Protein AF-A0A6N8W8N5-F1 (afdb_monomer_lite)

Foldseek 3Di:
DLVVLLVVLVVCVVVVNLVVSVVSLVVSCVVPNDLSSLCVNLVSCVVVVVNVSNVVSLVSRDPPDPCNVVSVVSVVVVVVVVVVVVVVVVVVVVVVVVVVVPVPPPPPDPDDDDDDDDDDPDDDPPPPPPPPPPPPPPPVVVVVVVVVVVVVVVVDDDDDPVVVVVVVPDDDPVVVVVVVVPPPDDDDDDDDDDDDDDDDDDDDDDDDYDDDDDDDDDDDDDDDDDDDDDDD

Radius of gyration: 37.32 Å; chains: 1; bounding box: 63×92×108 Å

pLDDT: mean 70.53, std 20.7, range [37.38, 96.94]

Sequence (232 aa):
MTRTIYHRALEHYSMGNEVAALEGIDQGISLLEAPELHLLAALIYRKRGEFKEMREHVAAIPADDILRSEGEWLLRSHQEQLQLGRREEARRRGRAKGTQLAVGKASRQFSTEYYPAPLDKKQVATKGAAKTRRNRLPWAIPIAALLLVIIFLSRGTGDSLMTALQQLRTIPDEFKAVYSSFTRDEPAAVTGADEEPATDSQFSAAAVDTSAPETSPTAAPTPTTLPTPQPT

Secondary structure (DSSP, 8-state):
-HHHHHHHHHHHHHTT-HHHHHHHHHHHHHH---HHHHHHHHHHHHHHT-HHHHHHHHHHS-TTSTTHHHHHHHHHHHHHHHHHHHHHHHHHHHHHHHHHHHTTTTTSSS---S-----------------------SSHHHHHHHHHHHHHHHT-SS--SHHHHHTTS---THHHHHHHHH-------------------------------------PPPPPPPPPPPP-

Structure (mmCIF, N/CA/C/O backbone):
data_AF-A0A6N8W8N5-F1
#
_entry.id   AF-A0A6N8W8N5-F1
#
loop_
_atom_site.group_PDB
_atom_site.id
_atom_site.type_symbol
_atom_site.label_atom_id
_atom_site.label_alt_id
_atom_site.label_comp_id
_atom_site.label_asym_id
_atom_site.label_entity_id
_atom_site.label_seq_id
_atom_site.pdbx_PDB_ins_code
_atom_site.Cartn_x
_atom_site.Cartn_y
_atom_site.Cartn_z
_atom_site.occupancy
_atom_site.B_iso_or_equiv
_atom_site.auth_seq_id
_atom_site.auth_comp_id
_atom_site.auth_asym_id
_atom_site.auth_atom_id
_atom_site.pdbx_PDB_model_num
ATOM 1 N N . MET A 1 1 ? 15.926 -0.978 -16.908 1.00 64.94 1 MET A N 1
ATOM 2 C CA . MET A 1 1 ? 15.367 0.372 -16.662 1.00 64.94 1 MET A CA 1
ATOM 3 C C . MET A 1 1 ? 14.327 0.381 -15.541 1.00 64.94 1 MET A C 1
ATOM 5 O O . MET A 1 1 ? 14.383 1.273 -14.712 1.00 64.94 1 MET A O 1
ATOM 9 N N . THR A 1 2 ? 13.453 -0.622 -15.417 1.00 77.12 2 THR A N 1
ATOM 10 C CA . THR A 1 2 ? 12.497 -0.743 -14.287 1.00 77.12 2 THR A CA 1
ATOM 11 C C . THR A 1 2 ? 13.135 -0.615 -12.910 1.00 77.12 2 THR A C 1
ATOM 13 O O . THR A 1 2 ? 12.699 0.174 -12.080 1.00 77.12 2 THR A O 1
ATOM 16 N N . ARG A 1 3 ? 14.230 -1.348 -12.693 1.00 85.38 3 ARG A N 1
ATOM 17 C CA . ARG A 1 3 ? 14.931 -1.394 -11.409 1.00 85.38 3 ARG A CA 1
ATOM 18 C C . ARG A 1 3 ? 15.425 -0.022 -10.940 1.00 85.38 3 ARG A C 1
ATOM 20 O O . ARG A 1 3 ? 15.353 0.267 -9.753 1.00 85.38 3 ARG A O 1
ATOM 27 N N . THR A 1 4 ? 15.900 0.831 -11.849 1.00 90.56 4 THR A N 1
ATOM 28 C CA . THR A 1 4 ? 16.392 2.173 -11.490 1.00 90.56 4 THR A CA 1
ATOM 29 C C . THR A 1 4 ? 15.249 3.116 -11.127 1.00 90.56 4 THR A C 1
ATOM 31 O O . THR A 1 4 ? 15.384 3.883 -10.181 1.00 90.56 4 THR A O 1
ATOM 34 N N . ILE A 1 5 ? 14.114 3.023 -11.828 1.00 90.44 5 ILE A N 1
ATOM 35 C CA . ILE A 1 5 ? 12.915 3.823 -11.535 1.00 90.44 5 ILE A CA 1
ATOM 36 C C . ILE A 1 5 ? 12.327 3.409 -10.184 1.00 90.44 5 ILE A C 1
ATOM 38 O O . ILE A 1 5 ? 12.096 4.260 -9.330 1.00 90.44 5 ILE A O 1
ATOM 42 N N . TYR A 1 6 ? 12.186 2.101 -9.951 1.00 91.88 6 TYR A N 1
ATOM 43 C CA . TYR A 1 6 ? 11.710 1.561 -8.679 1.00 91.88 6 TYR A CA 1
ATOM 44 C C . TYR A 1 6 ? 12.585 2.003 -7.500 1.00 91.88 6 TYR A C 1
ATOM 46 O O . TYR A 1 6 ? 12.069 2.506 -6.506 1.00 91.88 6 TYR A O 1
ATOM 54 N N . HIS A 1 7 ? 13.913 1.865 -7.605 1.00 93.88 7 HIS A N 1
ATOM 55 C CA . HIS A 1 7 ? 14.811 2.270 -6.521 1.00 93.88 7 HIS A CA 1
ATOM 56 C C . HIS A 1 7 ? 14.753 3.773 -6.246 1.00 93.88 7 HIS A C 1
ATOM 58 O O . HIS A 1 7 ? 14.739 4.160 -5.082 1.00 93.88 7 HIS A O 1
ATOM 64 N N . ARG A 1 8 ? 14.658 4.606 -7.287 1.00 93.25 8 ARG A N 1
ATOM 65 C CA . ARG A 1 8 ? 14.528 6.057 -7.129 1.00 93.25 8 ARG A CA 1
ATOM 66 C C . ARG A 1 8 ? 13.202 6.446 -6.469 1.00 93.25 8 ARG A C 1
ATOM 68 O O . ARG A 1 8 ? 13.187 7.268 -5.559 1.00 93.25 8 ARG A O 1
ATOM 75 N N . ALA A 1 9 ? 12.092 5.840 -6.886 1.00 92.56 9 ALA A N 1
ATOM 76 C CA . ALA A 1 9 ? 10.794 6.062 -6.253 1.00 92.56 9 ALA A CA 1
ATOM 77 C C . ALA A 1 9 ? 10.797 5.620 -4.780 1.00 92.56 9 ALA A C 1
ATOM 79 O O . ALA A 1 9 ? 10.301 6.333 -3.907 1.00 92.56 9 ALA A O 1
ATOM 80 N N . LEU A 1 10 ? 11.410 4.470 -4.491 1.00 93.75 10 LEU A N 1
ATOM 81 C CA . LEU A 1 10 ? 11.565 3.961 -3.132 1.00 93.75 10 LEU A CA 1
ATOM 82 C C . LEU A 1 10 ? 12.438 4.883 -2.270 1.00 93.75 10 LEU A C 1
ATOM 84 O O . LEU A 1 10 ? 12.129 5.095 -1.099 1.00 93.75 10 LEU A O 1
ATOM 88 N N . GLU A 1 11 ? 13.500 5.449 -2.839 1.00 95.00 11 GLU A N 1
ATOM 89 C CA . GLU A 1 11 ? 14.357 6.426 -2.172 1.00 95.00 11 GLU A CA 1
ATOM 90 C C . GLU A 1 11 ? 13.557 7.675 -1.779 1.00 95.00 11 GLU A C 1
ATOM 92 O O . GLU A 1 11 ? 13.528 8.029 -0.599 1.00 95.00 11 GLU A O 1
ATOM 97 N N . HIS A 1 12 ? 12.806 8.269 -2.712 1.00 92.88 12 HIS A N 1
ATOM 98 C CA . HIS A 1 12 ? 11.928 9.407 -2.416 1.00 92.88 12 HIS A CA 1
ATOM 99 C C . HIS A 1 12 ? 10.879 9.078 -1.344 1.00 92.88 12 HIS A C 1
ATOM 101 O O . HIS A 1 12 ? 10.661 9.871 -0.424 1.00 92.88 12 HIS A O 1
ATOM 107 N N . TYR A 1 13 ? 10.291 7.881 -1.400 1.00 93.75 13 TYR A N 1
ATOM 108 C CA . TYR A 1 13 ? 9.355 7.417 -0.379 1.00 93.75 13 TYR A CA 1
ATOM 109 C C . TYR A 1 13 ? 10.022 7.258 0.996 1.00 93.75 13 TYR A C 1
ATOM 111 O O . TYR A 1 13 ? 9.450 7.653 2.013 1.00 93.75 13 TYR A O 1
ATOM 119 N N . SER A 1 14 ? 11.250 6.733 1.041 1.00 93.06 14 SER A N 1
ATOM 120 C CA . SER A 1 14 ? 12.018 6.570 2.282 1.00 93.06 14 SER A CA 1
ATOM 121 C C . SER A 1 14 ? 12.400 7.907 2.925 1.00 93.06 14 SER A C 1
ATOM 123 O O . SER A 1 14 ? 12.426 8.012 4.150 1.00 93.06 14 SER A O 1
ATOM 125 N N . MET A 1 15 ? 12.597 8.950 2.112 1.00 94.56 15 MET A N 1
ATOM 126 C CA . MET A 1 15 ? 12.814 10.330 2.558 1.00 94.56 15 MET A CA 1
ATOM 127 C C . MET A 1 15 ? 11.522 11.017 3.038 1.00 94.56 15 MET A C 1
ATOM 129 O O . MET A 1 15 ? 11.553 12.171 3.458 1.00 94.56 15 MET A O 1
ATOM 133 N N . GLY A 1 16 ? 10.376 10.331 2.975 1.00 92.25 16 GLY A N 1
ATOM 134 C CA . GLY A 1 16 ? 9.067 10.875 3.336 1.00 92.25 16 GLY A CA 1
ATOM 135 C C . GLY A 1 16 ? 8.441 11.765 2.260 1.00 92.25 16 GLY A C 1
ATOM 136 O O . GLY A 1 16 ? 7.368 12.320 2.489 1.00 92.25 16 GLY A O 1
ATOM 137 N N . ASN A 1 17 ? 9.063 11.883 1.084 1.00 94.25 17 ASN A N 1
ATOM 138 C CA . ASN A 1 17 ? 8.515 12.637 -0.036 1.00 94.25 17 ASN A CA 1
ATOM 139 C C . ASN A 1 17 ? 7.621 11.735 -0.900 1.00 94.25 17 ASN A C 1
ATOM 141 O O . ASN A 1 17 ? 8.017 11.223 -1.947 1.00 94.25 17 ASN A O 1
ATOM 145 N N . GLU A 1 18 ? 6.395 11.526 -0.426 1.00 94.19 18 GLU A N 1
ATOM 146 C CA . GLU A 1 18 ? 5.408 10.655 -1.074 1.00 94.19 18 GLU A CA 1
ATOM 147 C C . GLU A 1 18 ? 4.927 11.196 -2.425 1.00 94.19 18 GLU A C 1
ATOM 149 O O . GLU A 1 18 ? 4.596 10.412 -3.309 1.00 94.19 18 GLU A O 1
ATOM 154 N N . VAL A 1 19 ? 4.913 12.521 -2.606 1.00 94.44 19 VAL A N 1
ATOM 155 C CA . VAL A 1 19 ? 4.472 13.160 -3.855 1.00 94.44 19 VAL A CA 1
ATOM 156 C C . VAL A 1 19 ? 5.486 12.912 -4.967 1.00 94.44 19 VAL A C 1
ATOM 158 O O . VAL A 1 19 ? 5.111 12.412 -6.022 1.00 94.44 19 VAL A O 1
ATOM 161 N N . ALA A 1 20 ? 6.772 13.169 -4.706 1.00 92.81 20 ALA A N 1
ATOM 162 C CA . ALA A 1 20 ? 7.829 12.901 -5.682 1.00 92.81 20 ALA A CA 1
ATOM 163 C C . ALA A 1 20 ? 7.965 11.402 -5.991 1.00 92.81 20 ALA A C 1
ATOM 165 O O . ALA A 1 20 ? 8.266 11.022 -7.121 1.00 92.81 20 ALA A O 1
ATOM 166 N N . ALA A 1 21 ? 7.726 10.540 -4.995 1.00 94.75 21 ALA A N 1
ATOM 167 C CA . ALA A 1 21 ? 7.705 9.098 -5.205 1.00 94.75 21 ALA A CA 1
ATOM 168 C C . ALA A 1 21 ? 6.592 8.689 -6.179 1.00 94.75 21 ALA A C 1
ATOM 170 O O . ALA A 1 21 ? 6.864 7.945 -7.116 1.00 94.75 21 ALA A O 1
ATOM 171 N N . LEU A 1 22 ? 5.369 9.195 -5.989 1.00 95.25 22 LEU A N 1
ATOM 172 C CA . LEU A 1 22 ? 4.241 8.908 -6.879 1.00 95.25 22 LEU A CA 1
ATOM 173 C C . LEU A 1 22 ? 4.451 9.476 -8.281 1.00 95.25 22 LEU A C 1
ATOM 175 O O . LEU A 1 22 ? 4.247 8.751 -9.242 1.00 95.25 22 LEU A O 1
ATOM 179 N N . GLU A 1 23 ? 4.953 10.704 -8.411 1.00 94.75 23 GLU A N 1
ATOM 180 C CA . GLU A 1 23 ? 5.254 11.288 -9.724 1.00 94.75 23 GLU A CA 1
ATOM 181 C C . GLU A 1 23 ? 6.275 10.440 -10.501 1.00 94.75 23 GLU A C 1
ATOM 183 O O . GLU A 1 23 ? 6.089 10.145 -11.682 1.00 94.75 23 GLU A O 1
ATOM 188 N N . GLY A 1 24 ? 7.335 9.980 -9.827 1.00 93.12 24 GLY A N 1
ATOM 189 C CA . GLY A 1 24 ? 8.316 9.078 -10.429 1.00 93.12 24 GLY A CA 1
ATOM 190 C C . GLY A 1 24 ? 7.734 7.708 -10.793 1.00 93.12 24 GLY A C 1
ATOM 191 O O . GLY A 1 24 ? 8.155 7.106 -11.783 1.00 93.12 24 GLY A O 1
ATOM 192 N N . ILE A 1 25 ? 6.764 7.215 -10.017 1.00 94.75 25 ILE A N 1
ATOM 193 C CA . ILE A 1 25 ? 6.050 5.969 -10.309 1.00 94.75 25 ILE A CA 1
ATOM 194 C C . ILE A 1 25 ? 5.124 6.145 -11.510 1.00 94.75 25 ILE A C 1
ATOM 196 O O . ILE A 1 25 ? 5.175 5.306 -12.399 1.00 94.75 25 ILE A O 1
ATOM 200 N N . ASP A 1 26 ? 4.352 7.226 -11.591 1.00 94.12 26 ASP A N 1
ATOM 201 C CA . ASP A 1 26 ? 3.438 7.495 -12.706 1.00 94.12 26 ASP A CA 1
ATOM 202 C C . ASP A 1 26 ? 4.206 7.652 -14.023 1.00 94.12 26 ASP A C 1
ATOM 204 O O . ASP A 1 26 ? 3.863 7.035 -15.035 1.00 94.12 26 ASP A O 1
ATOM 208 N N . GLN A 1 27 ? 5.322 8.390 -13.994 1.00 91.75 27 GLN A N 1
ATOM 209 C CA . GLN A 1 27 ? 6.265 8.445 -15.114 1.00 91.75 27 GLN A CA 1
ATOM 210 C C . GLN A 1 27 ? 6.786 7.044 -15.460 1.00 91.75 27 GLN A C 1
ATOM 212 O O . GLN A 1 27 ? 6.803 6.653 -16.626 1.00 91.75 27 GLN A O 1
ATOM 217 N N . GLY A 1 28 ? 7.167 6.260 -14.450 1.00 91.06 28 GLY A N 1
ATOM 218 C CA . GLY A 1 28 ? 7.610 4.880 -14.610 1.00 91.06 28 GLY A CA 1
ATOM 219 C C . GLY A 1 28 ? 6.583 3.972 -15.278 1.00 91.06 28 GLY A C 1
ATOM 220 O O . GLY A 1 28 ? 6.936 3.284 -16.229 1.00 91.06 28 GLY A O 1
ATOM 221 N N . ILE A 1 29 ? 5.332 4.014 -14.821 1.00 92.94 29 ILE A N 1
ATOM 222 C CA . ILE A 1 29 ? 4.208 3.229 -15.341 1.00 92.94 29 ILE A CA 1
ATOM 223 C C . ILE A 1 29 ? 3.921 3.620 -16.792 1.00 92.94 29 ILE A C 1
ATOM 225 O O . ILE A 1 29 ? 3.728 2.743 -17.628 1.00 92.94 29 ILE A O 1
ATOM 229 N N . SER A 1 30 ? 3.959 4.919 -17.117 1.00 91.00 30 SER A N 1
ATOM 230 C CA . SER A 1 30 ? 3.744 5.395 -18.491 1.00 91.00 30 SER A CA 1
ATOM 231 C C . SER A 1 30 ? 4.807 4.905 -19.482 1.00 91.00 30 SER A C 1
ATOM 233 O O . SER A 1 30 ? 4.521 4.741 -20.666 1.00 91.00 30 SER A O 1
ATOM 235 N N . LEU A 1 31 ? 6.030 4.658 -19.001 1.00 89.88 31 LEU A N 1
ATOM 236 C CA . LEU A 1 31 ? 7.139 4.148 -19.809 1.00 89.88 31 LEU A CA 1
ATOM 237 C C . LEU A 1 31 ? 7.150 2.621 -19.868 1.00 89.88 31 LEU A C 1
ATOM 239 O O . LEU A 1 31 ? 7.429 2.043 -20.918 1.00 89.88 31 LEU A O 1
ATOM 243 N N . LEU A 1 32 ? 6.909 1.970 -18.732 1.00 87.50 32 LEU A N 1
ATOM 244 C CA . LEU A 1 32 ? 6.823 0.528 -18.632 1.00 87.50 32 LEU A CA 1
ATOM 245 C C . LEU A 1 32 ? 5.862 0.115 -17.519 1.00 87.50 32 LEU A C 1
ATOM 247 O O . LEU A 1 32 ? 6.111 0.339 -16.333 1.00 87.50 32 LEU A O 1
ATOM 251 N N . GLU A 1 33 ? 4.809 -0.579 -17.923 1.00 87.00 33 GLU A N 1
ATOM 252 C CA . GLU A 1 33 ? 3.815 -1.151 -17.028 1.00 87.00 33 GLU A CA 1
ATOM 253 C C . GLU A 1 33 ? 4.429 -2.336 -16.267 1.00 87.00 33 GLU A C 1
ATOM 255 O O . GLU A 1 33 ? 4.511 -3.460 -16.763 1.00 87.00 33 GLU A O 1
ATOM 260 N N . ALA A 1 34 ? 4.960 -2.046 -15.076 1.00 91.69 34 ALA A N 1
ATOM 261 C CA . ALA A 1 34 ? 5.619 -3.013 -14.211 1.00 91.69 34 ALA A CA 1
ATOM 262 C C . ALA A 1 34 ? 4.800 -3.233 -12.923 1.00 91.69 34 ALA A C 1
ATOM 264 O O . ALA A 1 34 ? 4.435 -2.263 -12.246 1.00 91.69 34 ALA A O 1
ATOM 265 N N . PRO A 1 35 ? 4.536 -4.491 -12.535 1.00 93.50 35 PRO A N 1
ATOM 266 C CA . PRO A 1 35 ? 3.700 -4.836 -11.384 1.00 93.50 35 PRO A CA 1
ATOM 267 C C . PRO A 1 35 ? 4.291 -4.335 -10.055 1.00 93.50 35 PRO A C 1
ATOM 269 O O . PRO A 1 35 ? 3.544 -3.946 -9.155 1.00 93.50 35 PRO A O 1
ATOM 272 N N . GLU A 1 36 ? 5.621 -4.254 -9.936 1.00 94.25 36 GLU A N 1
ATOM 273 C CA . GLU A 1 36 ? 6.303 -3.721 -8.751 1.00 94.25 36 GLU A CA 1
ATOM 274 C C . GLU A 1 36 ? 5.976 -2.242 -8.511 1.00 94.25 36 GLU A C 1
ATOM 276 O O . GLU A 1 36 ? 5.846 -1.810 -7.363 1.00 94.25 36 GLU A O 1
ATOM 281 N N . LEU A 1 37 ? 5.843 -1.458 -9.587 1.00 95.06 37 LEU A N 1
ATOM 282 C CA . LEU A 1 37 ? 5.527 -0.031 -9.507 1.00 95.06 37 LEU A CA 1
ATOM 283 C C . LEU A 1 37 ? 4.087 0.179 -9.037 1.00 95.06 37 LEU A C 1
ATOM 285 O O . LEU A 1 37 ? 3.844 1.008 -8.160 1.00 95.06 37 LEU A O 1
ATOM 289 N N . HIS A 1 38 ? 3.149 -0.625 -9.540 1.00 95.75 38 HIS A N 1
ATOM 290 C CA . HIS A 1 38 ? 1.762 -0.610 -9.080 1.00 95.75 38 HIS A CA 1
ATOM 291 C C . HIS A 1 38 ? 1.633 -1.003 -7.605 1.00 95.75 38 HIS A C 1
ATOM 293 O O . HIS A 1 38 ? 0.904 -0.354 -6.850 1.00 95.75 38 HIS A O 1
ATOM 299 N N . LEU A 1 39 ? 2.372 -2.022 -7.158 1.00 95.94 39 LEU A N 1
ATOM 300 C CA . LEU A 1 39 ? 2.365 -2.423 -5.753 1.00 95.94 39 LEU A CA 1
ATOM 301 C C . LEU A 1 39 ? 2.956 -1.332 -4.846 1.00 95.94 39 LEU A C 1
ATOM 303 O O . LEU A 1 39 ? 2.401 -1.045 -3.781 1.00 95.94 39 LEU A O 1
ATOM 307 N N . LEU A 1 40 ? 4.047 -0.689 -5.276 1.00 95.69 40 LEU A N 1
ATOM 308 C CA . LEU A 1 40 ? 4.646 0.429 -4.549 1.00 95.69 40 LEU A CA 1
ATOM 309 C C . LEU A 1 40 ? 3.681 1.620 -4.460 1.00 95.69 40 LEU A C 1
ATOM 311 O O . LEU A 1 40 ? 3.477 2.144 -3.366 1.00 95.69 40 LEU A O 1
ATOM 315 N N . ALA A 1 41 ? 3.028 1.999 -5.563 1.00 96.31 41 ALA A N 1
ATOM 316 C CA . ALA A 1 41 ? 1.994 3.034 -5.559 1.00 96.31 41 ALA A CA 1
ATOM 317 C C . ALA A 1 41 ? 0.872 2.691 -4.568 1.00 96.31 41 ALA A C 1
ATOM 319 O O . ALA A 1 41 ? 0.525 3.507 -3.712 1.00 96.31 41 ALA A O 1
ATOM 320 N N . ALA A 1 42 ? 0.354 1.459 -4.607 1.00 96.94 42 ALA A N 1
ATOM 321 C CA . ALA A 1 42 ? -0.698 1.010 -3.698 1.00 96.94 42 ALA A CA 1
ATOM 322 C C . ALA A 1 42 ? -0.292 1.122 -2.216 1.00 96.94 42 ALA A C 1
ATOM 324 O O . ALA A 1 42 ? -1.100 1.538 -1.381 1.00 96.94 42 ALA A O 1
ATOM 325 N N . LEU A 1 43 ? 0.960 0.800 -1.872 1.00 95.75 43 LEU A N 1
ATOM 326 C CA . LEU A 1 43 ? 1.493 0.971 -0.515 1.00 95.75 43 LEU A CA 1
ATOM 327 C C . LEU A 1 43 ? 1.531 2.444 -0.086 1.00 95.75 43 LEU A C 1
ATOM 329 O O . LEU A 1 43 ? 1.155 2.757 1.048 1.00 95.75 43 LEU A O 1
ATOM 333 N N . ILE A 1 44 ? 1.940 3.342 -0.983 1.00 95.94 44 ILE A N 1
ATOM 334 C CA . ILE A 1 44 ? 1.980 4.784 -0.712 1.00 95.94 44 ILE A CA 1
ATOM 335 C C . ILE A 1 44 ? 0.556 5.321 -0.506 1.00 95.94 44 ILE A C 1
ATOM 337 O O . ILE A 1 44 ? 0.281 5.974 0.501 1.00 95.94 44 ILE A O 1
ATOM 341 N N . TYR A 1 45 ? -0.389 4.977 -1.385 1.00 96.44 45 TYR A N 1
ATOM 342 C CA . TYR A 1 45 ? -1.789 5.396 -1.249 1.00 96.44 45 TYR A CA 1
ATOM 343 C C . TYR A 1 45 ? -2.459 4.847 0.015 1.00 96.44 45 TYR A C 1
ATOM 345 O O . TYR A 1 45 ? -3.204 5.567 0.684 1.00 96.44 45 TYR A O 1
ATOM 353 N N . ARG A 1 46 ? -2.127 3.615 0.426 1.00 94.88 46 ARG A N 1
ATOM 354 C CA . ARG A 1 46 ? -2.567 3.066 1.718 1.00 94.88 46 ARG A CA 1
ATOM 355 C C . ARG A 1 46 ? -2.110 3.938 2.887 1.00 94.88 46 ARG A C 1
ATOM 357 O O . ARG A 1 46 ? -2.889 4.144 3.816 1.00 94.88 46 ARG A O 1
ATOM 364 N N . LYS A 1 47 ? -0.863 4.419 2.865 1.00 93.56 47 LYS A N 1
ATOM 365 C CA . LYS A 1 47 ? -0.314 5.283 3.920 1.00 93.56 47 LYS A CA 1
ATOM 366 C C . LYS A 1 47 ? -0.989 6.658 3.936 1.00 93.56 47 LYS A C 1
ATOM 368 O O . LYS A 1 47 ? -1.261 7.172 5.018 1.00 93.56 47 LYS A O 1
ATOM 373 N N . ARG A 1 48 ? -1.327 7.200 2.762 1.00 93.62 48 ARG A N 1
ATOM 374 C CA . ARG A 1 48 ? -2.066 8.467 2.610 1.00 93.62 48 ARG A CA 1
ATOM 375 C C . ARG A 1 48 ? -3.544 8.382 3.003 1.00 93.62 48 ARG A C 1
ATOM 377 O O . ARG A 1 48 ? -4.153 9.410 3.269 1.00 93.62 48 ARG A O 1
ATOM 384 N N . GLY A 1 49 ? -4.115 7.178 3.067 1.00 93.19 49 GLY A N 1
ATOM 385 C CA . GLY A 1 49 ? -5.546 6.968 3.325 1.00 93.19 49 GLY A CA 1
ATOM 386 C C . GLY A 1 49 ? -6.425 7.057 2.072 1.00 93.19 49 GLY A C 1
ATOM 387 O O . GLY A 1 49 ? -7.650 7.018 2.175 1.00 93.19 49 GLY A O 1
ATOM 388 N N . GLU A 1 50 ? -5.808 7.120 0.894 1.00 95.31 50 GLU A N 1
ATOM 389 C CA . GLU A 1 50 ? -6.467 7.212 -0.410 1.00 95.31 50 GLU A CA 1
ATOM 390 C C . GLU A 1 50 ? -6.759 5.799 -0.937 1.00 95.31 50 GLU A C 1
ATOM 392 O O . GLU A 1 50 ? -6.034 5.188 -1.726 1.00 95.31 50 GLU A O 1
ATOM 397 N N . PHE A 1 51 ? -7.808 5.189 -0.384 1.00 94.25 51 PHE A N 1
ATOM 398 C CA . PHE A 1 51 ? -8.081 3.767 -0.599 1.00 94.25 51 PHE A CA 1
ATOM 399 C C . PHE A 1 51 ? -8.667 3.444 -1.977 1.00 94.25 51 PHE A C 1
ATOM 401 O O . PHE A 1 51 ? -8.766 2.264 -2.321 1.00 94.25 51 PHE A O 1
ATOM 408 N N . LYS A 1 52 ? -9.137 4.440 -2.735 1.00 95.75 52 LYS A N 1
ATOM 409 C CA . LYS A 1 52 ? -9.706 4.218 -4.070 1.00 95.75 52 LYS A CA 1
ATOM 410 C C . LYS A 1 52 ? -8.583 3.961 -5.073 1.00 95.75 52 LYS A C 1
ATOM 412 O O . LYS A 1 52 ? -8.605 2.935 -5.743 1.00 95.75 52 LYS A O 1
ATOM 417 N N . GLU A 1 53 ? -7.585 4.823 -5.054 1.00 96.12 53 GLU A N 1
ATOM 418 C CA . GLU A 1 53 ? -6.358 4.811 -5.844 1.00 96.12 53 GLU A CA 1
ATOM 419 C C . GLU A 1 53 ? -5.550 3.550 -5.519 1.00 96.12 53 GLU A C 1
ATOM 421 O O . GLU A 1 53 ? -5.140 2.805 -6.404 1.00 96.12 53 GLU A O 1
ATOM 426 N N . MET A 1 54 ? -5.445 3.208 -4.230 1.00 96.38 54 MET A N 1
ATOM 427 C CA . MET A 1 54 ? -4.864 1.937 -3.789 1.00 96.38 54 MET A CA 1
ATOM 428 C C . MET A 1 54 ? -5.524 0.721 -4.465 1.00 96.38 54 MET A C 1
ATOM 430 O O . MET A 1 54 ? -4.827 -0.193 -4.902 1.00 96.38 54 MET A O 1
ATOM 434 N N . ARG A 1 55 ? -6.865 0.676 -4.543 1.00 96.88 55 ARG A N 1
ATOM 435 C CA . ARG A 1 55 ? -7.586 -0.440 -5.187 1.00 96.88 55 ARG A CA 1
ATOM 436 C C . ARG A 1 55 ? -7.356 -0.477 -6.690 1.00 96.88 55 ARG A C 1
ATOM 438 O O . ARG A 1 55 ? -7.261 -1.568 -7.240 1.00 96.88 55 ARG A O 1
ATOM 445 N N . GLU A 1 56 ? -7.288 0.684 -7.325 1.00 96.75 56 GLU A N 1
ATOM 446 C CA . GLU A 1 56 ? -7.041 0.818 -8.758 1.00 96.75 56 GLU A CA 1
ATOM 447 C C . GLU A 1 56 ? -5.662 0.271 -9.134 1.00 96.75 56 GLU A C 1
ATOM 449 O O . GLU A 1 56 ? -5.563 -0.595 -9.999 1.00 96.75 56 GLU A O 1
ATOM 454 N N . HIS A 1 57 ? -4.618 0.645 -8.392 1.00 96.12 57 HIS A N 1
ATOM 455 C CA . HIS A 1 57 ? -3.278 0.111 -8.633 1.00 96.12 57 HIS A CA 1
ATOM 456 C C . HIS A 1 57 ? -3.157 -1.383 -8.325 1.00 96.12 57 HIS A C 1
ATOM 458 O O . HIS A 1 57 ? -2.503 -2.100 -9.073 1.00 96.12 57 HIS A O 1
ATOM 464 N N . VAL A 1 58 ? -3.821 -1.894 -7.281 1.00 96.81 58 VAL A N 1
ATOM 465 C CA . VAL A 1 58 ? -3.863 -3.350 -7.050 1.00 96.81 58 VAL A CA 1
ATOM 466 C C . VAL A 1 58 ? -4.580 -4.064 -8.196 1.00 96.81 58 VAL A C 1
ATOM 468 O O . VAL A 1 58 ? -4.155 -5.143 -8.594 1.00 96.81 58 VAL A O 1
ATOM 471 N N . ALA A 1 59 ? -5.653 -3.481 -8.736 1.00 96.50 59 ALA A N 1
ATOM 472 C CA . ALA A 1 59 ? -6.390 -4.062 -9.851 1.00 96.50 59 ALA A CA 1
ATOM 473 C C . ALA A 1 59 ? -5.563 -4.104 -11.144 1.00 96.50 59 ALA A C 1
ATOM 475 O O . ALA A 1 59 ? -5.707 -5.078 -11.881 1.00 96.50 59 ALA A O 1
ATOM 476 N N . ALA A 1 60 ? -4.690 -3.115 -11.365 1.00 96.44 60 ALA A N 1
ATOM 477 C CA . ALA A 1 60 ? -3.787 -3.040 -12.513 1.00 96.44 60 ALA A CA 1
ATOM 478 C C . ALA A 1 60 ? -2.703 -4.137 -12.527 1.00 96.44 60 ALA A C 1
ATOM 480 O O . ALA A 1 60 ? -2.199 -4.482 -13.590 1.00 96.44 60 ALA A O 1
ATOM 481 N N . ILE A 1 61 ? -2.363 -4.736 -11.376 1.00 95.56 61 ILE A N 1
ATOM 482 C CA . ILE A 1 61 ? -1.399 -5.847 -11.323 1.00 95.56 61 ILE A CA 1
ATOM 483 C C . ILE A 1 61 ? -1.992 -7.078 -12.037 1.00 95.56 61 ILE A C 1
ATOM 485 O O . ILE A 1 61 ? -3.078 -7.521 -11.635 1.00 95.56 61 ILE A O 1
ATOM 489 N N . PRO A 1 62 ? -1.297 -7.678 -13.026 1.00 95.44 62 PRO A N 1
ATOM 490 C CA . PRO A 1 62 ? -1.771 -8.865 -13.735 1.00 95.44 62 PRO A CA 1
ATOM 491 C C . PRO A 1 62 ? -2.130 -10.016 -12.789 1.00 95.44 62 PRO A C 1
ATOM 493 O O . PRO A 1 62 ? -1.470 -10.236 -11.774 1.00 95.44 62 PRO A O 1
ATOM 496 N N . ALA A 1 63 ? -3.178 -10.774 -13.122 1.00 93.62 63 ALA A N 1
ATOM 497 C CA . ALA A 1 63 ? -3.661 -11.863 -12.269 1.00 93.62 63 ALA A CA 1
ATOM 498 C C . ALA A 1 63 ? -2.658 -13.025 -12.139 1.00 93.62 63 ALA A C 1
ATOM 500 O O . ALA A 1 63 ? -2.633 -13.684 -11.102 1.00 93.62 63 ALA A O 1
ATOM 501 N N . ASP A 1 64 ? -1.830 -13.240 -13.164 1.00 94.81 64 ASP A N 1
ATOM 502 C CA . ASP A 1 64 ? -0.821 -14.305 -13.204 1.00 94.81 64 ASP A CA 1
ATOM 503 C C . ASP A 1 64 ? 0.482 -13.931 -12.473 1.00 94.81 64 ASP A C 1
ATOM 505 O O . ASP A 1 64 ? 1.380 -14.763 -12.335 1.00 94.81 64 ASP A O 1
ATOM 509 N N . ASP A 1 65 ? 0.603 -12.687 -11.998 1.00 96.00 65 ASP A N 1
ATOM 510 C CA . ASP A 1 65 ? 1.802 -12.217 -11.314 1.00 96.00 65 ASP A CA 1
ATOM 511 C C . ASP A 1 65 ? 1.871 -12.710 -9.860 1.00 96.00 65 ASP A C 1
ATOM 513 O O . ASP A 1 65 ? 0.878 -12.758 -9.131 1.00 96.00 65 ASP A O 1
ATOM 517 N N . ILE A 1 66 ? 3.082 -12.998 -9.389 1.00 94.44 66 ILE A N 1
ATOM 518 C CA . ILE A 1 66 ? 3.360 -13.387 -8.001 1.00 94.44 66 ILE A CA 1
ATOM 519 C C . ILE A 1 66 ? 2.945 -12.263 -7.034 1.00 94.44 66 ILE A C 1
ATOM 521 O O . ILE A 1 66 ? 2.392 -12.528 -5.958 1.00 94.44 66 ILE A O 1
ATOM 525 N N . LEU A 1 67 ? 3.140 -11.003 -7.441 1.00 95.12 67 LEU A N 1
ATOM 526 C CA . LEU A 1 67 ? 2.827 -9.811 -6.648 1.00 95.12 67 LEU A CA 1
ATOM 527 C C . LEU A 1 67 ? 1.325 -9.562 -6.496 1.00 95.12 67 LEU A C 1
ATOM 529 O O . LEU A 1 67 ? 0.905 -8.811 -5.609 1.00 95.12 67 LEU A O 1
ATOM 533 N N . ARG A 1 68 ? 0.487 -10.234 -7.296 1.00 95.94 68 ARG A N 1
ATOM 534 C CA . ARG A 1 68 ? -0.970 -10.141 -7.175 1.00 95.94 68 ARG A CA 1
ATOM 535 C C . ARG A 1 68 ? -1.443 -10.539 -5.780 1.00 95.94 68 ARG A C 1
ATOM 537 O O . ARG A 1 68 ? -2.288 -9.868 -5.185 1.00 95.94 68 ARG A O 1
ATOM 544 N N . SER A 1 69 ? -0.855 -11.602 -5.237 1.00 96.00 69 SER A N 1
ATOM 545 C CA . SER A 1 69 ? -1.185 -12.121 -3.909 1.00 96.00 69 SER A CA 1
ATOM 546 C C . SER A 1 69 ? -0.902 -11.112 -2.786 1.00 96.00 69 SER A C 1
ATOM 548 O O . SER A 1 69 ? -1.677 -11.017 -1.828 1.00 96.00 69 SER A O 1
ATOM 550 N N . GLU A 1 70 ? 0.158 -10.311 -2.928 1.00 96.56 70 GLU A N 1
ATOM 551 C CA . GLU A 1 70 ? 0.519 -9.251 -1.984 1.00 96.56 70 GLU A CA 1
ATOM 552 C C . GLU A 1 70 ? -0.455 -8.072 -2.069 1.00 96.56 70 GLU A C 1
ATOM 554 O O . GLU A 1 70 ? -0.928 -7.582 -1.038 1.00 96.56 70 GLU A O 1
ATOM 559 N N . GLY A 1 71 ? -0.835 -7.670 -3.285 1.00 96.19 71 GLY A N 1
ATOM 560 C CA . GLY A 1 71 ? -1.869 -6.659 -3.504 1.00 96.19 71 GLY A CA 1
ATOM 561 C C . GLY A 1 71 ? -3.216 -7.063 -2.891 1.00 96.19 71 GLY A C 1
ATOM 562 O O . GLY A 1 71 ? -3.850 -6.287 -2.173 1.00 96.19 71 GLY A O 1
ATOM 563 N N . GLU A 1 72 ? -3.641 -8.313 -3.077 1.00 96.56 72 GLU A N 1
ATOM 564 C CA . GLU A 1 72 ? -4.876 -8.834 -2.478 1.00 96.56 72 GLU A CA 1
ATOM 565 C C . GLU A 1 72 ? -4.798 -8.970 -0.955 1.00 96.56 72 GLU A C 1
ATOM 567 O O . GLU A 1 72 ? -5.785 -8.743 -0.244 1.00 96.56 72 GLU A O 1
ATOM 572 N N . TRP A 1 73 ? -3.631 -9.334 -0.421 1.00 96.62 73 TRP A N 1
ATOM 573 C CA . TRP A 1 73 ? -3.395 -9.302 1.018 1.00 96.62 73 TRP A CA 1
ATOM 574 C C . TRP A 1 73 ? -3.551 -7.882 1.573 1.00 96.62 73 TRP A C 1
ATOM 576 O O . TRP A 1 73 ? -4.194 -7.699 2.609 1.00 96.62 73 TRP A O 1
ATOM 586 N N . LEU A 1 74 ? -3.051 -6.874 0.857 1.00 96.12 74 LEU A N 1
ATOM 587 C CA . LEU A 1 74 ? -3.158 -5.469 1.240 1.00 96.12 74 LEU A CA 1
ATOM 588 C C . LEU A 1 74 ? -4.626 -5.008 1.300 1.00 96.12 74 LEU A C 1
ATOM 590 O O . LEU A 1 74 ? -5.030 -4.367 2.277 1.00 96.12 74 LEU A O 1
ATOM 594 N N . LEU A 1 75 ? -5.456 -5.427 0.337 1.00 96.19 75 LEU A N 1
ATOM 595 C CA . LEU A 1 75 ? -6.904 -5.177 0.357 1.00 96.19 75 LEU A CA 1
ATOM 596 C C . LEU A 1 75 ? -7.602 -5.851 1.544 1.00 96.19 75 LEU A C 1
ATOM 598 O O . LEU A 1 75 ? -8.392 -5.210 2.245 1.00 96.19 75 LEU A O 1
ATOM 602 N N . ARG A 1 76 ? -7.304 -7.129 1.802 1.00 96.31 76 ARG A N 1
ATOM 603 C CA . ARG A 1 76 ? -7.888 -7.876 2.928 1.00 96.31 76 ARG A CA 1
ATOM 604 C C . ARG A 1 76 ? -7.480 -7.288 4.277 1.00 96.31 76 ARG A C 1
ATOM 606 O O . ARG A 1 76 ? -8.337 -7.108 5.138 1.00 96.31 76 ARG A O 1
ATOM 613 N N . SER A 1 77 ? -6.208 -6.925 4.434 1.00 94.75 77 SER A N 1
ATOM 614 C CA . SER A 1 77 ? -5.679 -6.279 5.640 1.00 94.75 77 SER A CA 1
ATOM 615 C C . SER A 1 77 ? -6.425 -4.978 5.949 1.00 94.75 77 SER A C 1
ATOM 617 O O . SER A 1 77 ? -6.816 -4.737 7.092 1.00 94.75 77 SER A O 1
ATOM 619 N N . HIS A 1 78 ? -6.700 -4.162 4.927 1.00 93.50 78 HIS A N 1
ATOM 620 C CA . HIS A 1 78 ? -7.475 -2.938 5.099 1.00 93.50 78 HIS A CA 1
ATOM 621 C C . HIS A 1 78 ? -8.933 -3.216 5.514 1.00 93.50 78 HIS A C 1
ATOM 623 O O . HIS A 1 78 ? -9.450 -2.588 6.441 1.00 93.50 78 HIS A O 1
ATOM 629 N N . GLN A 1 79 ? -9.597 -4.190 4.883 1.00 94.19 79 GLN A N 1
ATOM 630 C CA . GLN A 1 79 ? -10.963 -4.575 5.255 1.00 94.19 79 GLN A CA 1
ATOM 631 C C . GLN A 1 79 ? -11.047 -5.095 6.694 1.00 94.19 79 GLN A C 1
ATOM 633 O O . GLN A 1 79 ? -11.984 -4.752 7.420 1.00 94.19 79 GLN A O 1
ATOM 638 N N . GLU A 1 80 ? -10.072 -5.895 7.121 1.00 95.38 80 GLU A N 1
ATOM 639 C CA . GLU A 1 80 ? -9.978 -6.387 8.493 1.00 95.38 80 GLU A CA 1
ATOM 640 C C . GLU A 1 80 ? -9.813 -5.229 9.483 1.00 95.38 80 GLU A C 1
ATOM 642 O O . GLU A 1 80 ? -10.540 -5.157 10.475 1.00 95.38 80 GLU A O 1
ATOM 647 N N . GLN A 1 81 ? -8.949 -4.260 9.172 1.00 92.25 81 GLN A N 1
ATOM 648 C CA . GLN A 1 81 ? -8.766 -3.062 9.990 1.00 92.25 81 GLN A CA 1
ATOM 649 C C . GLN A 1 81 ? -10.075 -2.263 10.150 1.00 92.25 81 GLN A C 1
ATOM 651 O O . GLN A 1 81 ? -10.421 -1.859 11.263 1.00 92.25 81 GLN A O 1
ATOM 656 N N . LEU A 1 82 ? -10.862 -2.104 9.079 1.00 92.00 82 LEU A N 1
ATOM 657 C CA . LEU A 1 82 ? -12.183 -1.462 9.145 1.00 92.00 82 LEU A CA 1
ATOM 658 C C . LEU A 1 82 ? -13.191 -2.261 9.987 1.00 92.00 82 LEU A C 1
ATOM 660 O O . LEU A 1 82 ? -14.024 -1.690 10.697 1.00 92.00 82 LEU A O 1
ATOM 664 N N . GLN A 1 83 ? -13.157 -3.592 9.918 1.00 93.94 83 GLN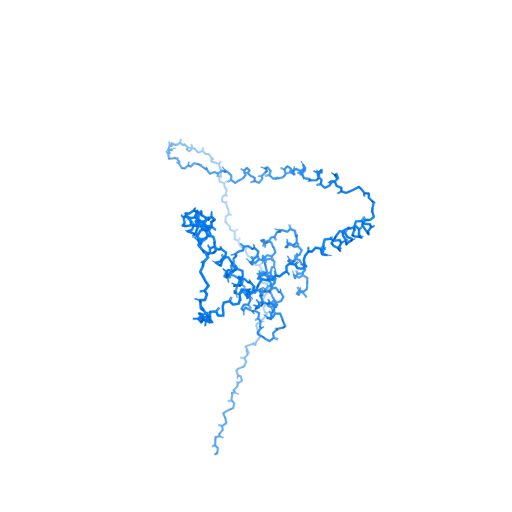 A N 1
ATOM 665 C CA . GLN A 1 83 ? -14.013 -4.443 10.749 1.00 93.94 83 GLN A CA 1
ATOM 666 C C . GLN A 1 83 ? -13.636 -4.355 12.231 1.00 93.94 83 GLN A C 1
ATOM 668 O O . GLN A 1 83 ? -14.528 -4.282 13.081 1.00 93.94 83 GLN A O 1
ATOM 673 N N . LEU A 1 84 ? -12.339 -4.316 12.543 1.00 93.00 84 LEU A N 1
ATOM 674 C CA . LEU A 1 84 ? -11.844 -4.141 13.905 1.00 93.00 84 LEU A CA 1
ATOM 675 C C . LEU A 1 84 ? -12.271 -2.791 14.481 1.00 93.00 84 LEU A C 1
ATOM 677 O O . LEU A 1 84 ? -12.853 -2.774 15.567 1.00 93.00 84 LEU A O 1
ATOM 681 N N . GLY A 1 85 ? -12.112 -1.698 13.728 1.00 92.00 85 GLY A N 1
ATOM 682 C CA . GLY A 1 85 ? -12.588 -0.371 14.136 1.00 92.00 85 GLY A CA 1
ATOM 683 C C . GLY A 1 85 ? -14.084 -0.367 14.469 1.00 92.00 85 GLY A C 1
ATOM 684 O O . GLY A 1 85 ? -14.481 0.012 15.572 1.00 92.00 85 GLY A O 1
ATOM 685 N N . ARG A 1 86 ? -14.923 -0.928 13.586 1.00 92.69 86 ARG A N 1
ATOM 686 C CA . ARG A 1 86 ? -16.374 -1.056 13.832 1.00 92.69 86 ARG A CA 1
ATOM 687 C C . ARG A 1 86 ? -16.699 -1.899 15.066 1.00 92.69 86 ARG A C 1
ATOM 689 O O . ARG A 1 86 ? -17.612 -1.573 15.828 1.00 92.69 86 ARG A O 1
ATOM 696 N N . ARG A 1 87 ? -15.961 -2.989 15.295 1.00 91.50 87 ARG A N 1
ATOM 697 C CA . ARG A 1 87 ? -16.148 -3.855 16.468 1.00 91.50 87 ARG A CA 1
ATOM 698 C C . ARG A 1 87 ? -15.753 -3.146 17.762 1.00 91.50 87 ARG A C 1
ATOM 700 O O . ARG A 1 87 ? -16.417 -3.325 18.785 1.00 91.50 87 ARG A O 1
ATOM 707 N N . GLU A 1 88 ? -14.688 -2.357 17.738 1.00 91.50 88 GLU A N 1
ATOM 708 C CA . GLU A 1 88 ? -14.258 -1.551 18.879 1.00 91.50 88 GLU A CA 1
ATOM 709 C C . GLU A 1 88 ? -15.247 -0.431 19.191 1.00 91.50 88 GLU A C 1
ATOM 711 O O . GLU A 1 88 ? -15.623 -0.257 20.352 1.00 91.50 88 GLU A O 1
ATOM 716 N N . GLU A 1 89 ? -15.757 0.262 18.177 1.00 90.44 89 GLU A N 1
ATOM 717 C CA . GLU A 1 89 ? -16.821 1.252 18.340 1.00 90.44 89 GLU A CA 1
ATOM 718 C C . GLU A 1 89 ? -18.092 0.635 18.932 1.00 90.44 89 GLU A C 1
ATOM 720 O O . GLU A 1 89 ? -18.668 1.182 19.876 1.00 90.44 89 GLU A O 1
ATOM 725 N N . ALA A 1 90 ? -18.505 -0.543 18.452 1.00 88.75 90 ALA A N 1
ATOM 726 C CA . ALA A 1 90 ? -19.641 -1.271 19.011 1.00 88.75 90 ALA A CA 1
ATOM 727 C C . ALA A 1 90 ? -19.419 -1.629 20.491 1.00 88.75 90 ALA A C 1
ATOM 729 O O . ALA A 1 90 ? -20.326 -1.468 21.312 1.00 88.75 90 ALA A O 1
ATOM 730 N N . ARG A 1 91 ? -18.200 -2.044 20.869 1.00 87.25 91 ARG A N 1
ATOM 731 C CA . ARG A 1 91 ? -17.831 -2.285 22.275 1.00 87.25 91 ARG A CA 1
ATOM 732 C C . ARG A 1 91 ? -17.881 -1.007 23.111 1.00 87.25 91 ARG A C 1
ATOM 734 O O . ARG A 1 91 ? -18.394 -1.047 24.229 1.00 87.25 91 ARG A O 1
ATOM 741 N N . ARG A 1 92 ? -17.399 0.125 22.587 1.00 85.94 92 ARG A N 1
ATOM 742 C CA . ARG A 1 92 ? -17.468 1.428 23.274 1.00 85.94 92 ARG A CA 1
ATOM 743 C C . ARG A 1 92 ? -18.920 1.864 23.493 1.00 85.94 92 ARG A C 1
ATOM 745 O O . ARG A 1 92 ? -19.279 2.217 24.615 1.00 85.94 92 ARG A O 1
ATOM 752 N N . ARG A 1 93 ? -19.781 1.734 22.474 1.00 85.88 93 ARG A N 1
ATOM 753 C CA . ARG A 1 93 ? -21.226 2.024 22.576 1.00 85.88 93 ARG A CA 1
ATOM 754 C C . ARG A 1 93 ? -21.940 1.102 23.571 1.00 85.88 93 ARG A C 1
ATOM 756 O O . ARG A 1 93 ? -22.766 1.570 24.351 1.00 85.88 93 ARG A O 1
ATOM 763 N N . GLY A 1 94 ? -21.608 -0.190 23.580 1.00 81.44 94 GLY A N 1
ATOM 764 C CA . GLY A 1 94 ? -22.163 -1.160 24.528 1.00 81.44 94 GLY A CA 1
ATOM 765 C C . GLY A 1 94 ? -21.749 -0.890 25.978 1.00 81.44 94 GLY A C 1
ATOM 766 O O . GLY A 1 94 ? -22.578 -0.988 26.881 1.00 81.44 94 GLY A O 1
ATOM 767 N N . ARG A 1 95 ? -20.495 -0.477 26.212 1.00 74.25 95 ARG A N 1
ATOM 768 C CA . ARG A 1 95 ? -19.995 -0.139 27.554 1.00 74.25 95 ARG A CA 1
ATOM 769 C C . ARG A 1 95 ? -20.663 1.115 28.118 1.00 74.25 95 ARG A C 1
ATOM 771 O O . ARG A 1 95 ? -21.071 1.084 29.271 1.00 74.25 95 ARG A O 1
ATOM 778 N N . ALA A 1 96 ? -20.838 2.159 27.304 1.00 67.25 96 ALA A N 1
ATOM 779 C CA . ALA A 1 96 ? -21.511 3.393 27.722 1.00 67.25 96 ALA A CA 1
ATOM 780 C C . ALA A 1 96 ? -22.977 3.163 28.141 1.00 67.25 96 ALA A C 1
ATOM 782 O O . ALA A 1 96 ? -23.448 3.773 29.097 1.00 67.25 96 ALA A O 1
ATOM 783 N N . LYS A 1 97 ? -23.687 2.239 27.476 1.00 63.84 97 LYS A N 1
ATOM 784 C CA . LYS A 1 97 ? -25.064 1.856 27.845 1.00 63.84 97 LYS A CA 1
ATOM 785 C C . LYS A 1 97 ? -25.122 0.886 29.036 1.00 63.84 97 LYS A C 1
ATOM 787 O O . LYS A 1 97 ? -26.054 0.947 29.831 1.00 63.84 97 LYS A O 1
ATOM 792 N N . GLY A 1 98 ? -24.131 0.003 29.187 1.00 55.81 98 GLY A N 1
ATOM 793 C CA . GLY A 1 98 ? -24.088 -1.003 30.256 1.00 55.81 98 GLY A CA 1
ATOM 794 C C . GLY A 1 98 ? -23.724 -0.457 31.642 1.00 55.81 98 GLY A C 1
ATOM 795 O O . GLY A 1 98 ? -24.183 -0.993 32.649 1.00 55.81 98 GLY A O 1
ATOM 796 N N . THR A 1 99 ? -22.948 0.627 31.726 1.00 55.38 99 THR A N 1
ATOM 797 C CA . THR A 1 99 ? -22.541 1.213 33.016 1.00 55.38 99 THR A CA 1
ATOM 798 C C . THR A 1 99 ? -23.662 1.952 33.744 1.00 55.38 99 THR A C 1
ATOM 800 O O . THR A 1 99 ? -23.603 2.042 34.964 1.00 55.38 99 THR A O 1
ATOM 803 N N . GLN A 1 100 ? -24.713 2.419 33.059 1.00 53.56 100 GLN A N 1
ATOM 804 C CA . GLN A 1 100 ? -25.857 3.055 33.734 1.00 53.56 100 GLN A CA 1
ATOM 805 C C . GLN A 1 100 ? -26.818 2.051 34.394 1.00 53.56 100 GLN A C 1
ATOM 807 O O . GLN A 1 100 ? -27.462 2.388 35.381 1.00 53.56 100 GLN A O 1
ATOM 812 N N . LEU A 1 101 ? -26.890 0.804 33.915 1.00 53.62 101 LEU A N 1
ATOM 813 C CA . LEU A 1 101 ? -27.796 -0.220 34.466 1.00 53.62 101 LEU A CA 1
ATOM 814 C C . LEU A 1 101 ? -27.119 -1.171 35.472 1.00 53.62 101 LEU A C 1
ATOM 816 O O . LEU A 1 101 ? -27.807 -1.843 36.240 1.00 53.62 101 LEU A O 1
ATOM 820 N N . ALA A 1 102 ? -25.782 -1.237 35.489 1.00 50.22 102 ALA A N 1
ATOM 821 C CA . ALA A 1 102 ? -25.027 -2.180 36.320 1.00 50.22 102 ALA A CA 1
ATOM 822 C C . ALA A 1 102 ? -24.675 -1.662 37.730 1.00 50.22 102 ALA A C 1
ATOM 824 O O . ALA A 1 102 ? -24.391 -2.472 38.610 1.00 50.22 102 ALA A O 1
ATOM 825 N N . VAL A 1 103 ? -24.741 -0.349 37.987 1.00 53.84 103 VAL A N 1
ATOM 826 C CA . VAL A 1 103 ? -24.439 0.219 39.321 1.00 53.84 103 VAL A CA 1
ATOM 827 C C . VAL A 1 103 ? -25.547 -0.086 40.346 1.00 53.84 103 VAL A C 1
ATOM 829 O O . VAL A 1 103 ? -25.290 -0.122 41.544 1.00 53.84 103 VAL A O 1
ATOM 832 N N . GLY A 1 104 ? -26.767 -0.412 39.903 1.00 52.34 104 GLY A N 1
ATOM 833 C CA . GLY A 1 104 ? -27.901 -0.680 40.799 1.00 52.34 104 GLY A CA 1
ATOM 834 C C . GLY A 1 104 ? -28.067 -2.127 41.287 1.00 52.34 104 GLY A C 1
ATOM 835 O O . GLY A 1 104 ? -28.920 -2.371 42.138 1.00 52.34 104 GLY A O 1
ATOM 836 N N . LYS A 1 105 ? -27.315 -3.108 40.762 1.00 52.91 105 LYS A N 1
ATOM 837 C CA . LYS A 1 105 ? -27.585 -4.543 41.028 1.00 52.91 105 LYS A CA 1
ATOM 838 C C . LYS A 1 105 ? -26.488 -5.301 41.780 1.00 52.91 105 LYS A C 1
ATOM 840 O O . LYS A 1 105 ? -26.723 -6.437 42.176 1.00 52.91 105 LYS A O 1
ATOM 845 N N . ALA A 1 106 ? -25.337 -4.685 42.046 1.00 50.81 106 ALA A N 1
ATOM 846 C CA . ALA A 1 106 ? -24.249 -5.332 42.787 1.00 50.81 106 ALA A CA 1
ATOM 847 C C . ALA A 1 106 ? -24.394 -5.269 44.327 1.00 50.81 106 ALA A C 1
ATOM 849 O O . ALA A 1 106 ? -23.583 -5.857 45.031 1.00 50.81 106 ALA A O 1
ATOM 850 N N . SER A 1 107 ? -25.429 -4.606 44.866 1.00 51.78 107 SER A N 1
ATOM 851 C CA . SER A 1 107 ? -25.608 -4.392 46.319 1.00 51.78 107 SER A CA 1
ATOM 852 C C . SER A 1 107 ? -26.599 -5.358 47.006 1.00 51.78 107 SER A C 1
ATOM 854 O O . SER A 1 107 ? -27.037 -5.121 48.125 1.00 51.78 107 SER A O 1
ATOM 856 N N . ARG A 1 108 ? -27.019 -6.458 46.362 1.00 52.00 108 ARG A N 1
ATOM 857 C CA . ARG A 1 108 ? -28.047 -7.362 46.934 1.00 52.00 108 ARG A CA 1
ATOM 858 C C . ARG A 1 108 ? -27.666 -8.844 46.945 1.00 52.00 108 ARG A C 1
ATOM 860 O O . ARG A 1 108 ? -28.499 -9.675 46.603 1.00 52.00 108 ARG A O 1
ATOM 867 N N . GLN A 1 109 ? -26.432 -9.198 47.315 1.00 53.94 109 GLN A N 1
ATOM 868 C CA . GLN A 1 109 ? -26.057 -10.616 47.494 1.00 53.94 109 GLN A CA 1
ATOM 869 C C . GLN A 1 109 ? -25.204 -10.934 48.736 1.00 53.94 109 GLN A C 1
ATOM 871 O O . GLN A 1 109 ? -24.556 -11.972 48.766 1.00 53.94 109 GLN A O 1
ATOM 876 N N . PHE A 1 110 ? -25.238 -10.117 49.794 1.00 49.72 110 PHE A N 1
ATOM 877 C CA . PHE A 1 110 ? -24.627 -10.496 51.078 1.00 49.72 110 PHE A CA 1
ATOM 878 C C . PHE A 1 110 ? -25.536 -10.181 52.266 1.00 49.72 110 PHE A C 1
ATOM 880 O O . PHE A 1 110 ? -25.301 -9.224 52.995 1.00 49.72 110 PHE A O 1
ATOM 887 N N . SER A 1 111 ? -26.596 -10.973 52.442 1.00 52.78 111 SER A N 1
ATOM 888 C CA . SER A 1 111 ? -27.143 -11.344 53.762 1.00 52.78 111 SER A CA 1
ATOM 889 C C . SER A 1 111 ? -28.289 -12.340 53.580 1.00 52.78 111 SER A C 1
ATOM 891 O O . SER A 1 111 ? -29.411 -11.952 53.283 1.00 52.78 111 SER A O 1
ATOM 893 N N . THR A 1 112 ? -27.997 -13.626 53.772 1.00 52.53 112 THR A N 1
ATOM 894 C CA . THR A 1 112 ? -28.985 -14.617 54.226 1.00 52.53 112 THR A CA 1
ATOM 895 C C . THR A 1 112 ? -28.275 -15.623 55.136 1.00 52.53 112 THR A C 1
ATOM 897 O O . THR A 1 112 ? -28.139 -16.801 54.810 1.00 52.53 112 THR A O 1
ATOM 900 N N . GLU A 1 113 ? -27.782 -15.147 56.281 1.00 56.66 113 GLU A N 1
ATOM 901 C CA . GLU A 1 113 ? -27.999 -15.929 57.501 1.00 56.66 113 GLU A CA 1
ATOM 902 C C . GLU A 1 113 ? -29.516 -15.950 57.762 1.00 56.66 113 GLU A C 1
ATOM 904 O O . GLU A 1 113 ? -30.207 -15.000 57.396 1.00 56.66 113 GLU A O 1
ATOM 909 N N . TYR A 1 114 ? -30.010 -17.024 58.386 1.00 50.31 114 TYR A N 1
ATOM 910 C CA . TYR A 1 114 ? -31.418 -17.303 58.726 1.00 50.31 114 TYR A CA 1
ATOM 911 C C . TYR A 1 114 ? -32.284 -18.035 57.675 1.00 50.31 114 TYR A C 1
ATOM 913 O O . TYR A 1 114 ? -33.251 -17.497 57.151 1.00 50.31 114 TYR A O 1
ATOM 921 N N . TYR A 1 115 ? -31.945 -19.298 57.384 1.00 45.06 115 TYR A N 1
ATOM 922 C CA . TYR A 1 115 ? -32.774 -20.491 57.680 1.00 45.06 115 TYR A CA 1
ATOM 923 C C . TYR A 1 115 ? -32.080 -21.756 57.127 1.00 45.06 115 TYR A C 1
ATOM 925 O O . TYR A 1 115 ? -31.725 -21.782 55.948 1.00 45.06 115 TYR A O 1
ATOM 933 N N . PRO A 1 116 ? -31.902 -22.830 57.919 1.00 59.56 116 PRO A N 1
ATOM 934 C CA . PRO A 1 116 ? -31.523 -24.133 57.393 1.00 59.56 116 PRO A CA 1
ATOM 935 C C . PRO A 1 116 ? -32.790 -24.927 57.047 1.00 59.56 116 PRO A C 1
ATOM 937 O O . PRO A 1 116 ? -33.594 -25.233 57.924 1.00 59.56 116 PRO A O 1
ATOM 940 N N . ALA A 1 117 ? -32.965 -25.302 55.782 1.00 58.16 117 ALA A N 1
ATOM 941 C CA . ALA A 1 117 ? -33.893 -26.367 55.408 1.00 58.16 117 ALA A CA 1
ATOM 942 C C . ALA A 1 117 ? -33.293 -27.190 54.252 1.00 58.16 117 ALA A C 1
ATOM 944 O O . ALA A 1 117 ? -32.870 -26.608 53.249 1.00 58.16 117 ALA A O 1
ATOM 945 N N . PRO A 1 118 ? -33.185 -28.523 54.398 1.00 61.34 118 PRO A N 1
ATOM 946 C CA . PRO A 1 118 ? -32.543 -29.385 53.419 1.00 61.34 118 PRO A CA 1
ATOM 947 C C . PRO A 1 118 ? -33.535 -29.877 52.354 1.00 61.34 118 PRO A C 1
ATOM 949 O O . PRO A 1 118 ? -34.731 -29.957 52.607 1.00 61.34 118 PRO A O 1
ATOM 952 N N . LEU A 1 119 ? -32.965 -30.326 51.226 1.00 51.66 119 LEU A N 1
ATOM 953 C CA . LEU A 1 119 ? -33.569 -31.134 50.151 1.00 51.66 119 LEU A CA 1
ATOM 954 C C . LEU A 1 119 ? -34.498 -30.363 49.191 1.00 51.66 119 LEU A C 1
ATOM 956 O O . LEU A 1 119 ? -35.577 -29.927 49.551 1.00 51.66 119 LEU A O 1
ATOM 960 N N . ASP A 1 120 ? -34.142 -30.292 47.906 1.00 41.66 120 ASP A N 1
ATOM 961 C CA . ASP A 1 120 ? -34.316 -31.450 47.036 1.00 41.66 120 ASP A CA 1
ATOM 962 C C . ASP A 1 120 ? -33.451 -31.380 45.767 1.00 41.66 120 ASP A C 1
ATOM 964 O O . ASP A 1 120 ? -33.216 -30.328 45.167 1.00 41.66 120 ASP A O 1
ATOM 968 N N . LYS A 1 121 ? -32.935 -32.542 45.369 1.00 54.31 121 LYS A N 1
ATOM 969 C CA . LYS A 1 121 ? -32.084 -32.725 44.192 1.00 54.31 121 LYS A CA 1
ATOM 970 C C . LYS A 1 121 ? -32.986 -32.871 42.973 1.00 54.31 121 LYS A C 1
ATOM 972 O O . LYS A 1 121 ? -33.462 -33.972 42.734 1.00 54.31 121 LYS A O 1
ATOM 977 N N . LYS A 1 122 ? -33.182 -31.804 42.191 1.00 52.38 122 LYS A N 1
ATOM 978 C CA . LYS A 1 122 ? -33.514 -31.834 40.744 1.00 52.38 122 LYS A CA 1
ATOM 979 C C . LYS A 1 122 ? -33.781 -30.412 40.252 1.00 52.38 122 LYS A C 1
ATOM 981 O O . LYS A 1 122 ? -34.920 -30.011 40.045 1.00 52.38 122 LYS A O 1
ATOM 986 N N . GLN A 1 123 ? -32.722 -29.645 40.014 1.00 48.53 123 GLN A N 1
ATOM 987 C CA . GLN A 1 123 ? -32.828 -28.487 39.136 1.00 48.53 123 GLN A CA 1
ATOM 988 C C . GLN A 1 123 ? -31.708 -28.494 38.101 1.00 48.53 123 GLN A C 1
ATOM 990 O O . GLN A 1 123 ? -30.528 -28.380 38.409 1.00 48.53 123 GLN A O 1
ATOM 995 N N . VAL A 1 124 ? -32.166 -28.655 36.860 1.00 48.69 124 VAL A N 1
ATOM 996 C CA . VAL A 1 124 ? -31.779 -27.837 35.716 1.00 48.69 124 VAL A CA 1
ATOM 997 C C . VAL A 1 124 ? -30.296 -27.894 35.349 1.00 48.69 124 VAL A C 1
ATOM 999 O O . VAL A 1 124 ? -29.456 -27.121 35.800 1.00 48.69 124 VAL A O 1
ATOM 1002 N N . ALA A 1 125 ? -30.005 -28.772 34.393 1.00 51.91 125 ALA A N 1
ATOM 1003 C CA . ALA A 1 125 ? -28.804 -28.716 33.580 1.00 51.91 125 ALA A CA 1
ATOM 1004 C C . ALA A 1 125 ? -28.814 -27.466 32.672 1.00 51.91 125 ALA A C 1
ATOM 1006 O O . ALA A 1 125 ? -28.984 -27.568 31.461 1.00 51.91 125 ALA A O 1
ATOM 1007 N N . THR A 1 126 ? -28.581 -26.273 33.224 1.00 52.12 126 THR A N 1
ATOM 1008 C CA . THR A 1 126 ? -28.028 -25.160 32.441 1.00 52.12 126 THR A CA 1
ATOM 1009 C C . THR A 1 126 ? -26.527 -25.375 32.323 1.00 52.12 126 THR A C 1
ATOM 1011 O O . THR A 1 126 ? -25.743 -24.961 33.176 1.00 52.12 126 THR A O 1
ATOM 1014 N N . LYS A 1 127 ? -26.111 -26.040 31.243 1.00 47.31 127 LYS A N 1
ATOM 1015 C CA . LYS A 1 127 ? -24.707 -26.171 30.831 1.00 47.31 127 LYS A CA 1
ATOM 1016 C C . LYS A 1 127 ? -24.200 -24.833 30.261 1.00 47.31 127 LYS A C 1
ATOM 1018 O O . LYS A 1 127 ? -23.860 -24.717 29.091 1.00 47.31 127 LYS A O 1
ATOM 1023 N N . GLY A 1 128 ? -24.147 -23.804 31.101 1.00 47.38 128 GLY A N 1
ATOM 1024 C CA . GLY A 1 128 ? -23.393 -22.578 30.850 1.00 47.38 128 GLY A CA 1
ATOM 1025 C C . GLY A 1 128 ? -21.950 -22.782 31.294 1.00 47.38 128 GLY A C 1
ATOM 1026 O O . GLY A 1 128 ? -21.567 -22.351 32.376 1.00 47.38 128 GLY A O 1
ATOM 1027 N N . ALA A 1 129 ? -21.155 -23.493 30.492 1.00 48.03 129 ALA A N 1
ATOM 1028 C CA . ALA A 1 129 ? -19.736 -23.702 30.760 1.00 48.03 129 ALA A CA 1
ATOM 1029 C C . ALA A 1 129 ? -18.961 -22.385 30.562 1.00 48.03 129 ALA A C 1
ATOM 1031 O O . ALA A 1 129 ? -18.381 -22.132 29.505 1.00 48.03 129 ALA A O 1
ATOM 1032 N N . ALA A 1 130 ? -18.952 -21.538 31.592 1.00 49.03 130 ALA A N 1
ATOM 1033 C CA . ALA A 1 130 ? -18.034 -20.416 31.710 1.00 49.03 130 ALA A CA 1
ATOM 1034 C C . ALA A 1 130 ? -16.607 -20.975 31.806 1.00 49.03 130 ALA A C 1
ATOM 1036 O O . ALA A 1 130 ? -16.130 -21.397 32.858 1.00 49.03 130 ALA A O 1
ATOM 1037 N N . LYS A 1 131 ? -15.935 -21.048 30.656 1.00 48.97 131 LYS A N 1
ATOM 1038 C CA . LYS A 1 131 ? -14.544 -21.477 30.535 1.00 48.97 131 LYS A CA 1
ATOM 1039 C C . LYS A 1 131 ? -13.653 -20.352 31.057 1.00 48.97 131 LYS A C 1
ATOM 1041 O O . LYS A 1 131 ? -13.162 -19.526 30.290 1.00 48.97 131 LYS A O 1
ATOM 1046 N N . THR A 1 132 ? -13.467 -20.314 32.372 1.00 48.44 132 THR A N 1
ATOM 1047 C CA . THR A 1 132 ? -12.496 -19.466 33.069 1.00 48.44 132 THR A CA 1
ATOM 1048 C C . THR A 1 132 ? -11.101 -19.817 32.551 1.00 48.44 132 THR A C 1
ATOM 1050 O O . THR A 1 132 ? -10.487 -20.798 32.975 1.00 48.44 132 THR A O 1
ATOM 1053 N N . ARG A 1 133 ? -10.606 -19.064 31.560 1.00 51.19 133 ARG A N 1
ATOM 1054 C CA . ARG A 1 133 ? -9.229 -19.184 31.075 1.00 51.19 133 ARG A CA 1
ATOM 1055 C C . ARG A 1 133 ? -8.307 -18.724 32.202 1.00 51.19 133 ARG A C 1
ATOM 1057 O O . ARG A 1 133 ? -8.127 -17.533 32.422 1.00 51.19 133 ARG A O 1
ATOM 1064 N N . ARG A 1 134 ? -7.765 -19.692 32.944 1.00 50.47 134 ARG A N 1
ATOM 1065 C CA . ARG A 1 134 ? -6.686 -19.494 33.916 1.00 50.47 134 ARG A CA 1
ATOM 1066 C C . ARG A 1 134 ? -5.512 -18.815 33.211 1.00 50.47 134 ARG A C 1
ATOM 1068 O O . ARG A 1 134 ? -4.890 -19.409 32.331 1.00 50.47 134 ARG A O 1
ATOM 1075 N N . ASN A 1 135 ? -5.239 -17.579 33.616 1.00 54.38 135 ASN A N 1
ATOM 1076 C CA . ASN A 1 135 ? -4.061 -16.800 33.265 1.00 54.38 135 ASN A CA 1
ATOM 1077 C C . ASN A 1 135 ? -2.784 -17.598 33.572 1.00 54.38 135 ASN A C 1
ATOM 1079 O O . ASN A 1 135 ? -2.315 -17.626 34.707 1.00 54.38 135 ASN A O 1
ATOM 1083 N N . ARG A 1 136 ? -2.193 -18.222 32.550 1.00 53.47 136 ARG A N 1
ATOM 1084 C CA . ARG A 1 136 ? -0.801 -18.694 32.570 1.00 53.47 136 ARG A CA 1
ATOM 1085 C C . ARG A 1 136 ? 0.138 -17.535 32.224 1.00 53.47 136 ARG A C 1
ATOM 1087 O O . ARG A 1 136 ? 0.864 -17.599 31.241 1.00 53.47 136 ARG A O 1
ATOM 1094 N N . LEU A 1 137 ? 0.068 -16.453 32.999 1.00 55.78 137 LEU A N 1
ATOM 1095 C CA . LEU A 1 137 ? 0.882 -15.254 32.792 1.00 55.78 137 LEU A CA 1
ATOM 1096 C C . LEU A 1 137 ? 1.776 -14.812 33.976 1.00 55.78 137 LEU A C 1
ATOM 1098 O O . LEU A 1 137 ? 2.133 -13.642 33.996 1.00 55.78 137 LEU A O 1
ATOM 1102 N N . PRO A 1 138 ? 2.196 -15.657 34.945 1.00 54.09 138 PRO A N 1
ATOM 1103 C CA . PRO A 1 138 ? 3.271 -15.242 35.853 1.00 54.09 138 PRO A CA 1
ATOM 1104 C C . PRO A 1 138 ? 4.681 -15.565 35.320 1.00 54.09 138 PRO A C 1
ATOM 1106 O O . PRO A 1 138 ? 5.653 -15.015 35.819 1.00 54.09 138 PRO A O 1
ATOM 1109 N N . TRP A 1 139 ? 4.821 -16.422 34.298 1.00 56.59 139 TRP A N 1
ATOM 1110 C CA . TRP A 1 139 ? 6.133 -16.894 33.807 1.00 56.59 139 TRP A CA 1
ATOM 1111 C C . TRP A 1 139 ? 6.666 -16.186 32.551 1.00 56.59 139 TRP A C 1
ATOM 1113 O O . TRP A 1 139 ? 7.825 -16.373 32.196 1.00 56.59 139 TRP A O 1
ATOM 1123 N N . ALA A 1 140 ? 5.869 -15.345 31.885 1.00 59.66 140 ALA A N 1
ATOM 1124 C CA . ALA A 1 140 ? 6.332 -14.599 30.706 1.00 59.66 140 ALA A CA 1
ATOM 1125 C C . ALA A 1 140 ? 7.185 -13.365 31.070 1.00 59.66 140 ALA A C 1
ATOM 1127 O O . ALA A 1 140 ? 8.020 -12.930 30.281 1.00 59.66 140 ALA A O 1
ATOM 1128 N N . ILE A 1 141 ? 7.002 -12.827 32.280 1.00 65.94 141 ILE A N 1
ATOM 1129 C CA . ILE A 1 141 ? 7.708 -11.640 32.780 1.00 65.94 141 ILE A CA 1
ATOM 1130 C C . ILE A 1 141 ? 9.229 -11.867 32.904 1.00 65.94 141 ILE A C 1
ATOM 1132 O O . ILE A 1 141 ? 9.973 -11.037 32.380 1.00 65.94 141 ILE A O 1
ATOM 1136 N N . PRO A 1 142 ? 9.737 -12.968 33.505 1.00 73.31 142 PRO A N 1
ATOM 1137 C CA . PRO A 1 142 ? 11.185 -13.171 33.596 1.00 73.31 142 PRO A CA 1
ATOM 1138 C C . PRO A 1 142 ? 11.847 -13.380 32.225 1.00 73.31 142 PRO A C 1
ATOM 1140 O O . PRO A 1 142 ? 12.968 -12.925 32.019 1.00 73.31 142 PRO A O 1
ATOM 1143 N N . ILE A 1 143 ? 11.152 -13.999 31.264 1.00 78.31 143 ILE A N 1
ATOM 1144 C CA . ILE A 1 143 ? 11.689 -14.247 29.913 1.00 78.31 143 ILE A CA 1
ATOM 1145 C C . ILE A 1 143 ? 11.816 -12.934 29.128 1.00 78.31 143 ILE A C 1
ATOM 1147 O O . ILE A 1 143 ? 12.835 -12.698 28.480 1.00 78.31 143 ILE A O 1
ATOM 1151 N N . ALA A 1 144 ? 10.814 -12.055 29.218 1.00 80.69 144 ALA A N 1
ATOM 1152 C CA . ALA A 1 144 ? 10.858 -10.747 28.569 1.00 80.69 144 ALA A CA 1
ATOM 1153 C C . ALA A 1 144 ? 11.970 -9.854 29.146 1.00 80.69 144 ALA A C 1
ATOM 1155 O O . ALA A 1 144 ? 12.677 -9.191 28.387 1.00 80.69 144 ALA A O 1
ATOM 1156 N N . ALA A 1 145 ? 12.169 -9.877 30.469 1.00 83.19 145 ALA A N 1
ATOM 1157 C CA . ALA A 1 145 ? 13.252 -9.140 31.118 1.00 83.19 145 ALA A CA 1
ATOM 1158 C C . ALA A 1 145 ? 14.636 -9.659 30.689 1.00 83.19 145 ALA A C 1
ATOM 1160 O O . ALA A 1 145 ? 15.515 -8.862 30.368 1.00 83.19 145 ALA A O 1
ATOM 1161 N N . LEU A 1 146 ? 14.813 -10.983 30.609 1.00 88.31 146 LEU A N 1
ATOM 1162 C CA . LEU A 1 146 ? 16.061 -11.597 30.151 1.00 88.31 146 LEU A CA 1
ATOM 1163 C C . LEU A 1 146 ? 16.382 -11.222 28.694 1.00 88.31 146 LEU A C 1
ATOM 1165 O O . LEU A 1 146 ? 17.516 -10.861 28.393 1.00 88.31 146 LEU A O 1
ATOM 1169 N N . LEU A 1 147 ? 15.384 -11.237 27.802 1.00 87.81 147 LEU A N 1
ATOM 1170 C CA . LEU A 1 147 ? 15.560 -10.798 26.412 1.00 87.81 147 LEU A CA 1
ATOM 1171 C C . LEU A 1 147 ? 15.951 -9.321 26.315 1.00 87.81 147 LEU A C 1
ATOM 1173 O O . LEU A 1 147 ? 16.827 -8.980 25.526 1.00 87.81 147 LEU A O 1
ATOM 1177 N N . LEU A 1 148 ? 15.351 -8.451 27.132 1.00 83.19 148 LEU A N 1
ATOM 1178 C CA . LEU A 1 148 ? 15.703 -7.031 27.161 1.00 83.19 148 LEU A CA 1
ATOM 1179 C C . LEU A 1 148 ? 17.152 -6.814 27.608 1.00 83.19 148 LEU A C 1
ATOM 1181 O O . LEU A 1 148 ? 17.860 -6.022 26.994 1.00 83.19 148 LEU A O 1
ATOM 1185 N N . VAL A 1 149 ? 17.611 -7.553 28.622 1.00 84.44 149 VAL A N 1
ATOM 1186 C CA . VAL A 1 149 ? 19.003 -7.503 29.096 1.00 84.44 149 VAL A CA 1
ATOM 1187 C C . VAL A 1 149 ? 19.967 -8.026 28.031 1.00 84.44 149 VAL A C 1
ATOM 1189 O O . VAL A 1 149 ? 20.994 -7.399 27.801 1.00 84.44 149 VAL A O 1
ATOM 1192 N N . ILE A 1 150 ? 19.632 -9.109 27.321 1.00 83.44 150 ILE A N 1
ATOM 1193 C CA . ILE A 1 150 ? 20.454 -9.622 26.211 1.00 83.44 150 ILE A CA 1
ATOM 1194 C C . ILE A 1 150 ? 20.529 -8.599 25.073 1.00 83.44 150 ILE A C 1
ATOM 1196 O O . ILE A 1 150 ? 21.618 -8.337 24.570 1.00 83.44 150 ILE A O 1
ATOM 1200 N N . ILE A 1 151 ? 19.410 -7.967 24.701 1.00 78.56 151 ILE A N 1
ATOM 1201 C CA . ILE A 1 151 ? 19.401 -6.898 23.692 1.00 78.56 151 ILE A CA 1
ATOM 1202 C C . ILE A 1 151 ? 20.272 -5.726 24.159 1.00 78.56 151 ILE A C 1
ATOM 1204 O O . ILE A 1 151 ? 21.063 -5.210 23.373 1.00 78.56 151 ILE A O 1
ATOM 1208 N N . PHE A 1 152 ? 20.178 -5.342 25.433 1.00 71.94 152 PHE A N 1
ATOM 1209 C CA . PHE A 1 152 ? 20.941 -4.233 26.001 1.00 71.94 152 PHE A CA 1
ATOM 1210 C C . PHE A 1 152 ? 22.447 -4.532 26.081 1.00 71.94 152 PHE A C 1
ATOM 1212 O O . PHE A 1 152 ? 23.254 -3.666 25.759 1.00 71.94 152 PHE A O 1
ATOM 1219 N N .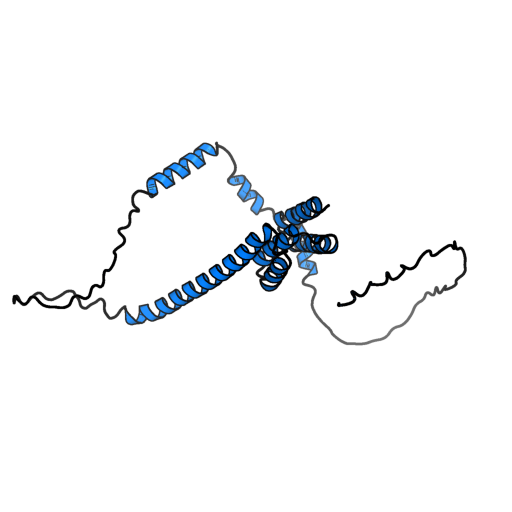 LEU A 1 153 ? 22.839 -5.766 26.418 1.00 71.62 153 LEU A N 1
ATOM 1220 C CA . LEU A 1 153 ? 24.241 -6.201 26.405 1.00 71.62 153 LEU A CA 1
ATOM 1221 C C . LEU A 1 153 ? 24.783 -6.381 24.980 1.00 71.62 153 LEU A C 1
ATOM 1223 O O . LEU A 1 153 ? 25.933 -6.041 24.722 1.00 71.62 153 LEU A O 1
ATOM 1227 N N . SER A 1 154 ? 23.966 -6.865 24.038 1.00 67.31 154 SER A N 1
ATOM 1228 C CA . SER A 1 154 ? 24.364 -7.010 22.627 1.00 67.31 154 SER A CA 1
ATOM 1229 C C . SER A 1 154 ? 24.532 -5.668 21.906 1.00 67.31 154 SER A C 1
ATOM 1231 O O . SER A 1 154 ? 25.191 -5.602 20.873 1.00 67.31 154 SER A O 1
ATOM 1233 N N . ARG A 1 155 ? 23.963 -4.590 22.464 1.00 63.72 155 ARG A N 1
ATOM 1234 C CA . ARG A 1 155 ? 24.058 -3.218 21.952 1.00 63.72 155 ARG A CA 1
ATOM 1235 C C . ARG A 1 155 ? 25.201 -2.392 22.544 1.00 63.72 155 ARG A C 1
ATOM 1237 O O . ARG A 1 155 ? 25.164 -1.182 22.377 1.00 63.72 155 ARG A O 1
ATOM 1244 N N . GLY A 1 156 ? 26.176 -3.031 23.200 1.00 52.16 156 GLY A N 1
ATOM 1245 C CA . GLY A 1 156 ? 27.511 -2.490 23.485 1.00 52.16 156 GLY A CA 1
ATOM 1246 C C . GLY A 1 156 ? 27.601 -0.969 23.658 1.00 52.16 156 GLY A C 1
ATOM 1247 O O . GLY A 1 156 ? 27.791 -0.257 22.685 1.00 52.16 156 GLY A O 1
ATOM 1248 N N . THR A 1 157 ? 27.511 -0.509 24.909 1.00 52.78 157 THR A N 1
ATOM 1249 C CA . THR A 1 157 ? 28.219 0.671 25.456 1.00 52.78 157 THR A CA 1
ATOM 1250 C C . THR A 1 157 ? 28.462 1.885 24.540 1.00 52.78 157 THR A C 1
ATOM 1252 O O . THR A 1 157 ? 29.389 1.879 23.738 1.00 52.78 157 THR A O 1
ATOM 1255 N N . GLY A 1 158 ? 27.774 2.992 24.856 1.00 54.78 158 GLY A N 1
ATOM 1256 C CA . GLY A 1 158 ? 28.341 4.347 24.764 1.00 54.78 158 GLY A CA 1
ATOM 1257 C C . GLY A 1 158 ? 27.636 5.311 23.806 1.00 54.78 158 GLY A C 1
ATOM 1258 O O . GLY A 1 158 ? 27.716 5.164 22.597 1.00 54.78 158 GLY A O 1
ATOM 1259 N N . ASP A 1 159 ? 27.016 6.350 24.372 1.00 50.62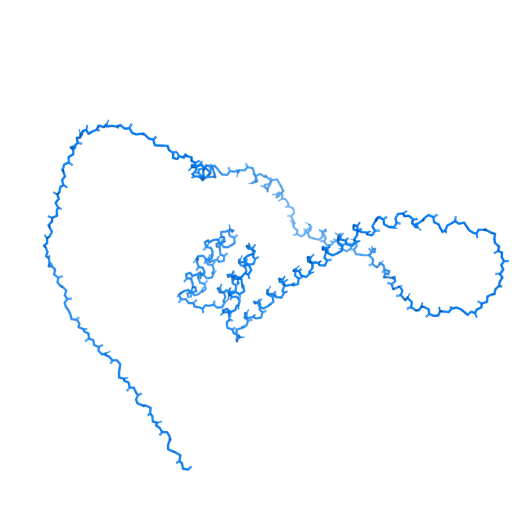 159 ASP A N 1
ATOM 1260 C CA . ASP A 1 159 ? 26.842 7.680 23.757 1.00 50.62 159 ASP A CA 1
ATOM 1261 C C . ASP A 1 159 ? 25.833 7.881 22.611 1.00 50.62 159 ASP A C 1
ATOM 1263 O O . ASP A 1 159 ? 26.153 8.472 21.582 1.00 50.62 159 ASP A O 1
ATOM 1267 N N . SER A 1 160 ? 24.562 7.489 22.774 1.00 54.38 160 SER A N 1
ATOM 1268 C CA . SER A 1 160 ? 23.547 7.800 21.735 1.00 54.38 160 SER A CA 1
ATOM 1269 C C . SER A 1 160 ? 22.178 8.275 22.222 1.00 54.38 160 SER A C 1
ATOM 1271 O O . SER A 1 160 ? 21.247 8.337 21.424 1.00 54.38 160 SER A O 1
ATOM 1273 N N . LEU A 1 161 ? 22.011 8.633 23.500 1.00 53.91 161 LEU A N 1
ATOM 1274 C CA . LEU A 1 161 ? 20.741 9.222 23.964 1.00 53.91 161 LEU A CA 1
ATOM 1275 C C . LEU A 1 161 ? 20.752 10.756 23.995 1.00 53.91 161 LEU A C 1
ATOM 1277 O O . LEU A 1 161 ? 19.718 11.370 23.753 1.00 53.91 161 LEU A O 1
ATOM 1281 N N . MET A 1 162 ? 21.906 11.393 24.215 1.00 54.22 162 MET A N 1
ATOM 1282 C CA . MET A 1 162 ? 21.999 12.862 24.221 1.00 54.22 162 MET A CA 1
ATOM 1283 C C . MET A 1 162 ? 22.073 13.472 22.813 1.00 54.22 162 MET A C 1
ATOM 1285 O O . MET A 1 162 ? 21.534 14.552 22.580 1.00 54.22 162 MET A O 1
ATOM 1289 N N . THR A 1 163 ? 22.647 12.758 21.844 1.00 56.31 163 THR A N 1
ATOM 1290 C CA . THR A 1 163 ? 22.784 13.208 20.448 1.00 56.31 163 THR A CA 1
ATOM 1291 C C . THR A 1 163 ? 21.449 13.202 19.699 1.00 56.31 163 THR A C 1
ATOM 1293 O O . THR A 1 163 ? 21.171 14.115 18.924 1.00 56.31 163 THR A O 1
ATOM 1296 N N . ALA A 1 164 ? 20.571 12.239 19.997 1.00 54.75 164 ALA A N 1
ATOM 1297 C CA . ALA A 1 164 ? 19.231 12.169 19.412 1.00 54.75 164 ALA A CA 1
ATOM 1298 C C . ALA A 1 164 ? 18.317 13.319 19.879 1.00 54.75 164 ALA A C 1
ATOM 1300 O O . ALA A 1 164 ? 17.454 13.767 19.130 1.00 54.75 164 ALA A O 1
ATOM 1301 N N . LEU A 1 165 ? 18.525 13.843 21.095 1.00 54.84 165 LEU A N 1
ATOM 1302 C CA . LEU A 1 165 ? 17.756 14.982 21.607 1.00 54.84 165 LEU A CA 1
ATOM 1303 C C . LEU A 1 165 ? 18.282 16.337 21.114 1.00 54.84 165 LEU A C 1
ATOM 1305 O O . LEU A 1 165 ? 17.493 17.272 20.983 1.00 54.84 165 LEU A O 1
ATOM 1309 N N . GLN A 1 166 ? 19.573 16.460 20.789 1.00 56.03 166 GLN A N 1
ATOM 1310 C CA . GLN A 1 166 ? 20.103 17.694 20.196 1.00 56.03 166 GLN A CA 1
ATOM 1311 C C . GLN A 1 166 ? 19.675 17.883 18.732 1.00 56.03 166 GLN A C 1
ATOM 1313 O O . GLN A 1 166 ? 19.413 19.015 18.330 1.00 56.03 166 GLN A O 1
ATOM 1318 N N . GLN A 1 167 ? 19.492 16.802 17.966 1.00 54.62 167 GLN A N 1
ATOM 1319 C CA . GLN A 1 167 ? 18.994 16.888 16.584 1.00 54.62 167 GLN A CA 1
ATOM 1320 C C . GLN A 1 167 ? 17.522 17.319 16.468 1.00 54.62 167 GLN A C 1
ATOM 1322 O O . GLN A 1 167 ? 17.120 17.807 15.417 1.00 54.62 167 GLN A O 1
ATOM 1327 N N . LEU A 1 168 ? 16.721 17.226 17.537 1.00 51.72 168 LEU A N 1
ATOM 1328 C CA . LEU A 1 168 ? 15.345 17.744 17.537 1.00 51.72 168 LEU A CA 1
ATOM 1329 C C . LEU A 1 168 ? 15.246 19.263 17.761 1.00 51.72 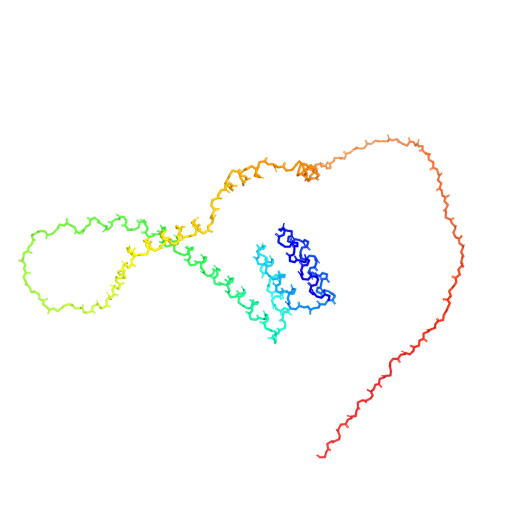168 LEU A C 1
ATOM 1331 O O . LEU A 1 168 ? 14.150 19.813 17.659 1.00 51.72 168 LEU A O 1
ATOM 1335 N N . ARG A 1 169 ? 16.348 19.955 18.086 1.00 54.00 169 ARG A N 1
ATOM 1336 C CA . ARG A 1 169 ? 16.315 21.389 18.428 1.00 54.00 169 ARG A CA 1
ATOM 1337 C C . ARG A 1 169 ? 16.806 22.316 17.318 1.00 54.00 169 ARG A C 1
ATOM 1339 O O . ARG A 1 169 ? 16.596 23.522 17.416 1.00 54.00 169 ARG A O 1
ATOM 1346 N N . THR A 1 170 ? 17.407 21.784 16.260 1.00 48.19 170 THR A N 1
ATOM 1347 C CA . THR A 1 170 ? 17.784 22.563 15.076 1.00 48.19 170 THR A CA 1
ATOM 1348 C C . THR A 1 170 ? 16.651 22.512 14.059 1.00 48.19 170 THR A C 1
ATOM 1350 O O . THR A 1 170 ? 16.627 21.652 13.184 1.00 48.19 170 THR A O 1
ATOM 1353 N N . ILE A 1 171 ? 15.685 23.421 14.202 1.00 50.62 171 ILE A N 1
ATOM 1354 C CA . ILE A 1 171 ? 14.746 23.757 13.126 1.00 50.62 171 ILE A CA 1
ATOM 1355 C C . ILE A 1 171 ? 15.579 24.457 12.041 1.00 50.62 171 ILE A C 1
ATOM 1357 O O . ILE A 1 171 ? 16.161 25.500 12.345 1.00 50.62 171 ILE A O 1
ATOM 1361 N N . PRO A 1 172 ? 15.695 23.918 10.816 1.00 53.75 172 PRO A N 1
ATOM 1362 C CA . PRO A 1 172 ? 16.373 24.630 9.743 1.00 53.75 172 PRO A CA 1
ATOM 1363 C C . PRO A 1 172 ? 15.539 25.857 9.350 1.00 53.75 172 PRO A C 1
ATOM 1365 O O . PRO A 1 172 ? 14.337 25.748 9.091 1.00 53.75 172 PRO A O 1
ATOM 1368 N N . ASP A 1 173 ? 16.184 27.027 9.306 1.00 47.19 173 ASP A N 1
ATOM 1369 C CA . ASP A 1 173 ? 15.590 28.325 8.937 1.00 47.19 173 ASP A CA 1
ATOM 1370 C C . ASP A 1 173 ? 14.939 28.331 7.535 1.00 47.19 173 ASP A C 1
ATOM 1372 O O . ASP A 1 173 ? 14.179 29.242 7.203 1.00 47.19 173 ASP A O 1
ATOM 1376 N N . GLU A 1 174 ? 15.145 27.285 6.731 1.00 53.19 174 GLU A N 1
ATOM 1377 C CA . GLU A 1 174 ? 14.519 27.116 5.416 1.00 53.19 174 GLU A CA 1
ATOM 1378 C C . GLU A 1 174 ? 12.984 26.999 5.474 1.00 53.19 174 GLU A C 1
ATOM 1380 O O . GLU A 1 174 ? 12.300 27.408 4.534 1.00 53.19 174 GLU A O 1
ATOM 1385 N N . PHE A 1 175 ? 12.397 26.554 6.594 1.00 53.72 175 PHE A N 1
ATOM 1386 C CA . PHE A 1 175 ? 10.932 26.459 6.717 1.00 53.72 175 PHE A CA 1
ATOM 1387 C C . PHE A 1 175 ? 10.221 27.811 6.903 1.00 53.72 175 PHE A C 1
ATOM 1389 O O . PHE A 1 175 ? 9.015 27.901 6.658 1.00 53.72 175 PHE A O 1
ATOM 1396 N N . LYS A 1 176 ? 10.932 28.886 7.281 1.00 51.84 176 LYS A N 1
ATOM 1397 C CA . LYS A 1 176 ? 10.332 30.232 7.387 1.00 51.84 176 LYS A CA 1
ATOM 1398 C C . LYS A 1 176 ? 10.052 30.867 6.025 1.00 51.84 176 LYS A C 1
ATOM 1400 O O . LYS A 1 176 ? 9.087 31.620 5.913 1.00 51.84 176 LYS A O 1
ATOM 1405 N N . ALA A 1 177 ? 10.851 30.556 5.003 1.00 55.62 177 ALA A N 1
ATOM 1406 C CA . ALA A 1 177 ? 10.675 31.111 3.659 1.00 55.62 177 ALA A CA 1
ATOM 1407 C C . ALA A 1 177 ? 9.460 30.512 2.929 1.00 55.62 177 ALA A C 1
ATOM 1409 O O . ALA A 1 177 ? 8.804 31.193 2.146 1.00 55.62 177 ALA A O 1
ATOM 1410 N N . VAL A 1 178 ? 9.115 29.255 3.223 1.00 55.72 178 VAL A N 1
ATOM 1411 C CA . VAL A 1 178 ? 7.964 28.587 2.599 1.00 55.72 178 VAL A CA 1
ATOM 1412 C C . VAL A 1 178 ? 6.645 29.051 3.234 1.00 55.72 178 VAL A C 1
ATOM 1414 O O . VAL A 1 178 ? 5.678 29.306 2.518 1.00 55.72 178 VAL A O 1
ATOM 1417 N N . TYR A 1 179 ? 6.610 29.283 4.553 1.00 48.62 179 TYR A N 1
ATOM 1418 C CA . TYR A 1 179 ? 5.402 29.763 5.241 1.00 48.62 179 TYR A CA 1
ATOM 1419 C C . TYR A 1 179 ? 4.997 31.202 4.878 1.00 48.62 179 TYR A C 1
ATOM 1421 O O . TYR A 1 179 ? 3.806 31.504 4.875 1.00 48.62 179 TYR A O 1
ATOM 1429 N N . SER A 1 180 ? 5.943 32.086 4.536 1.00 54.31 180 SER A N 1
ATOM 1430 C CA . SER A 1 180 ? 5.626 33.466 4.126 1.00 54.31 180 SER A CA 1
ATOM 1431 C C . SER A 1 180 ? 5.068 33.569 2.702 1.00 54.31 180 SER A C 1
ATOM 1433 O O . SER A 1 180 ? 4.417 34.560 2.377 1.00 54.31 180 SER A O 1
ATOM 1435 N N . SER A 1 181 ? 5.273 32.545 1.866 1.00 49.00 181 SER A N 1
ATOM 1436 C CA . SER A 1 181 ? 4.681 32.479 0.523 1.00 49.00 181 SER A CA 1
ATOM 1437 C C . SER A 1 181 ? 3.229 31.986 0.517 1.00 49.00 181 SER A C 1
ATOM 1439 O O . SER A 1 181 ? 2.505 32.243 -0.439 1.00 49.00 181 SER A O 1
ATOM 1441 N N . PHE A 1 182 ? 2.782 31.328 1.595 1.00 44.78 182 PHE A N 1
ATOM 1442 C CA . PHE A 1 182 ? 1.473 30.669 1.658 1.00 44.78 182 PHE A CA 1
ATOM 1443 C C . PHE A 1 182 ? 0.378 31.501 2.353 1.00 44.78 182 PHE A C 1
ATOM 1445 O O . PHE A 1 182 ? -0.790 31.138 2.296 1.00 44.78 182 PHE A O 1
ATOM 1452 N N . THR A 1 183 ? 0.722 32.618 3.006 1.00 47.12 183 THR A N 1
ATOM 1453 C CA . THR A 1 183 ? -0.238 33.475 3.737 1.00 47.12 183 THR A CA 1
ATOM 1454 C C . THR A 1 183 ? -0.569 34.796 3.040 1.00 47.12 183 THR A C 1
ATOM 1456 O O . THR A 1 183 ? -1.159 35.680 3.659 1.00 47.12 183 THR A O 1
ATOM 1459 N N . ARG A 1 184 ? -0.229 34.959 1.754 1.00 40.16 184 ARG A N 1
ATOM 1460 C CA . ARG A 1 184 ? -0.634 36.142 0.985 1.00 40.16 184 ARG A CA 1
ATOM 1461 C C . ARG A 1 184 ? -1.976 35.898 0.301 1.00 40.16 184 ARG A C 1
ATOM 1463 O O . ARG A 1 184 ? -2.020 35.589 -0.882 1.00 40.16 184 ARG A O 1
ATOM 1470 N N . ASP A 1 185 ? -3.041 36.066 1.070 1.00 41.22 185 ASP A N 1
ATOM 1471 C CA . ASP A 1 185 ? -4.412 36.142 0.570 1.00 41.22 185 ASP A CA 1
ATOM 1472 C C . ASP A 1 185 ? -5.132 37.272 1.321 1.00 41.22 185 ASP A C 1
ATOM 1474 O O . ASP A 1 185 ? -5.309 37.166 2.533 1.00 41.22 185 ASP A O 1
ATOM 1478 N N . GLU A 1 186 ? -5.445 38.377 0.625 1.00 40.59 186 GLU A N 1
ATOM 1479 C CA . GLU A 1 186 ? -6.432 39.422 0.991 1.00 40.59 186 GLU A CA 1
ATOM 1480 C C . GLU A 1 186 ? -6.454 40.550 -0.082 1.00 40.59 186 GLU A C 1
ATOM 1482 O O . GLU A 1 186 ? -5.465 40.729 -0.798 1.00 40.59 186 GLU A O 1
ATOM 1487 N N . PRO A 1 187 ? -7.561 41.304 -0.258 1.00 49.31 187 PRO A N 1
ATOM 1488 C CA . PRO A 1 187 ? -8.615 40.997 -1.226 1.00 49.31 187 PRO A CA 1
ATOM 1489 C C . PRO A 1 187 ? -8.935 42.180 -2.173 1.00 49.31 187 PRO A C 1
ATOM 1491 O O . PRO A 1 187 ? -8.360 43.264 -2.097 1.00 49.31 187 PRO A O 1
ATOM 1494 N N . ALA A 1 188 ? -9.894 41.965 -3.076 1.00 48.19 188 ALA A N 1
ATOM 1495 C CA . ALA A 1 188 ? -10.409 42.945 -4.030 1.00 48.19 188 ALA A CA 1
ATOM 1496 C C . ALA A 1 188 ? -10.922 44.254 -3.385 1.00 48.19 188 ALA A C 1
ATOM 1498 O O . ALA A 1 188 ? -11.789 44.223 -2.513 1.00 48.19 188 ALA A O 1
ATOM 1499 N N . ALA A 1 189 ? -10.484 45.403 -3.916 1.00 37.38 189 ALA A N 1
ATOM 1500 C CA . ALA A 1 189 ? -11.165 46.691 -3.779 1.00 37.38 189 ALA A CA 1
ATOM 1501 C C . ALA A 1 189 ? -10.982 47.546 -5.050 1.00 37.38 189 ALA A C 1
ATOM 1503 O O . ALA A 1 189 ? -9.877 47.739 -5.550 1.00 37.38 189 ALA A O 1
ATOM 1504 N N . VAL A 1 190 ? -12.113 48.019 -5.572 1.00 49.09 190 VAL A N 1
ATOM 1505 C CA . VAL A 1 190 ? -12.309 48.875 -6.751 1.00 49.09 190 VAL A CA 1
ATOM 1506 C C . VAL A 1 190 ? -12.149 50.351 -6.376 1.00 49.09 190 VAL A C 1
ATOM 1508 O O . VAL A 1 190 ? -12.803 50.756 -5.427 1.00 49.09 190 VAL A O 1
ATOM 1511 N N . THR A 1 191 ? -11.368 51.116 -7.157 1.00 38.62 191 THR A N 1
ATOM 1512 C CA . THR A 1 191 ? -11.452 52.565 -7.534 1.00 38.62 191 THR A CA 1
ATOM 1513 C C . THR A 1 191 ? -10.055 52.949 -8.056 1.00 38.62 191 THR A C 1
ATOM 1515 O O . THR A 1 191 ? -9.087 52.671 -7.364 1.00 38.62 191 THR A O 1
ATOM 1518 N N . GLY A 1 192 ? -9.792 53.466 -9.259 1.00 43.56 192 GLY A N 1
ATOM 1519 C CA . GLY A 1 192 ? -10.482 54.489 -10.041 1.00 43.56 192 GLY A CA 1
ATOM 1520 C C . GLY A 1 192 ? -9.680 55.796 -9.948 1.00 43.56 192 GLY A C 1
ATOM 1521 O O . GLY A 1 192 ? -9.815 56.457 -8.928 1.00 43.56 192 GLY A O 1
ATOM 1522 N N . ALA A 1 193 ? -8.847 56.119 -10.951 1.00 40.22 193 ALA A N 1
ATOM 1523 C CA . ALA A 1 193 ? -8.475 57.476 -11.407 1.00 40.22 193 ALA A CA 1
ATOM 1524 C C . ALA A 1 193 ? -7.240 57.456 -12.336 1.00 40.22 193 ALA A C 1
ATOM 1526 O O . ALA A 1 193 ? -6.293 56.706 -12.115 1.00 40.22 193 ALA A O 1
ATOM 1527 N N . ASP A 1 194 ? -7.335 58.300 -13.360 1.00 45.88 194 ASP A N 1
ATOM 1528 C CA . ASP A 1 194 ? -6.414 58.663 -14.440 1.00 45.88 194 ASP A CA 1
ATOM 1529 C C . ASP A 1 194 ? -4.934 58.886 -14.068 1.00 45.88 194 ASP A C 1
ATOM 1531 O O . ASP A 1 194 ? -4.637 59.490 -13.043 1.00 45.88 194 ASP A O 1
ATOM 1535 N N . GLU A 1 195 ? -4.010 58.462 -14.942 1.00 42.72 195 GLU A N 1
ATOM 1536 C CA . GLU A 1 195 ? -3.219 59.359 -15.816 1.00 42.72 195 GLU A CA 1
ATOM 1537 C C . GLU A 1 195 ? -2.231 58.556 -16.704 1.00 42.72 195 GLU A C 1
ATOM 1539 O O . GLU A 1 195 ? -1.405 57.771 -16.240 1.00 42.72 195 GLU A O 1
ATOM 1544 N N . GLU A 1 196 ? -2.365 58.759 -18.017 1.00 45.53 196 GLU A N 1
ATOM 1545 C CA . GLU A 1 196 ? -1.378 58.560 -19.099 1.00 45.53 196 GLU A CA 1
ATOM 1546 C C . GLU A 1 196 ? -0.188 59.554 -18.943 1.00 45.53 196 GLU A C 1
ATOM 1548 O O . GLU A 1 196 ? -0.286 60.459 -18.116 1.00 45.53 196 GLU A O 1
ATOM 1553 N N . PRO A 1 197 ? 0.832 59.629 -19.832 1.00 60.53 197 PRO A N 1
ATOM 1554 C CA . PRO A 1 197 ? 1.590 58.627 -20.603 1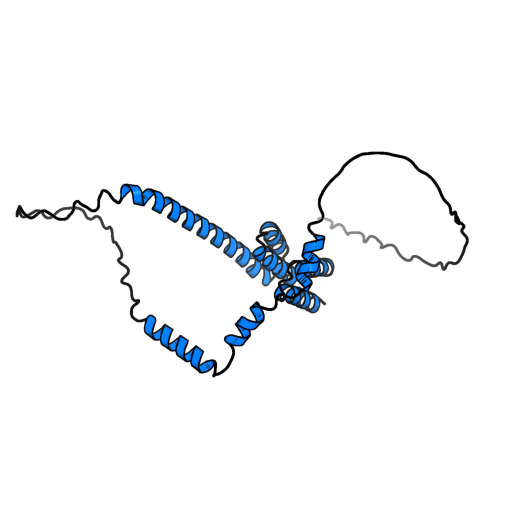.00 60.53 197 PRO A CA 1
ATOM 1555 C C . PRO A 1 197 ? 3.130 58.840 -20.521 1.00 60.53 197 PRO A C 1
ATOM 1557 O O . PRO A 1 197 ? 3.609 59.921 -20.191 1.00 60.53 197 PRO A O 1
ATOM 1560 N N . ALA A 1 198 ? 3.921 57.848 -20.953 1.00 41.88 198 ALA A N 1
ATOM 1561 C CA . ALA A 1 198 ? 5.163 58.033 -21.739 1.00 41.88 198 ALA A CA 1
ATOM 1562 C C . ALA A 1 198 ? 5.693 56.647 -22.174 1.00 41.88 198 ALA A C 1
ATOM 1564 O O . ALA A 1 198 ? 5.938 55.795 -21.327 1.00 41.88 198 ALA A O 1
ATOM 1565 N N . THR A 1 199 ? 5.680 56.325 -23.475 1.00 40.00 199 THR A N 1
ATOM 1566 C CA . THR A 1 199 ? 6.871 56.356 -24.362 1.00 40.00 199 THR A CA 1
ATOM 1567 C C . THR A 1 199 ? 7.879 55.261 -23.958 1.00 40.00 199 THR A C 1
ATOM 1569 O O . THR A 1 199 ? 8.507 55.356 -22.917 1.00 40.00 199 THR A O 1
ATOM 1572 N N . ASP A 1 200 ? 8.022 54.137 -24.662 1.00 45.25 200 ASP A N 1
ATOM 1573 C CA . ASP A 1 200 ? 8.506 54.088 -26.039 1.00 45.25 200 ASP A CA 1
ATOM 1574 C C . ASP A 1 200 ? 8.063 52.848 -26.830 1.00 45.25 200 ASP A C 1
ATOM 1576 O O . ASP A 1 200 ? 7.968 51.724 -26.335 1.00 45.25 200 ASP A O 1
ATOM 1580 N N . SER A 1 201 ? 7.874 53.111 -28.120 1.00 44.72 201 SER A N 1
ATOM 1581 C CA . SER A 1 201 ? 7.791 52.155 -29.216 1.00 44.72 201 SER A CA 1
ATOM 1582 C C . SER A 1 201 ? 9.050 51.293 -29.326 1.00 44.72 201 SER A C 1
ATOM 1584 O O . SER A 1 201 ? 10.152 51.827 -29.371 1.00 44.72 201 SER A O 1
ATOM 1586 N N . GLN A 1 202 ? 8.880 50.000 -29.602 1.00 46.09 202 GLN A N 1
ATOM 1587 C CA . GLN A 1 202 ? 9.528 49.398 -30.772 1.00 4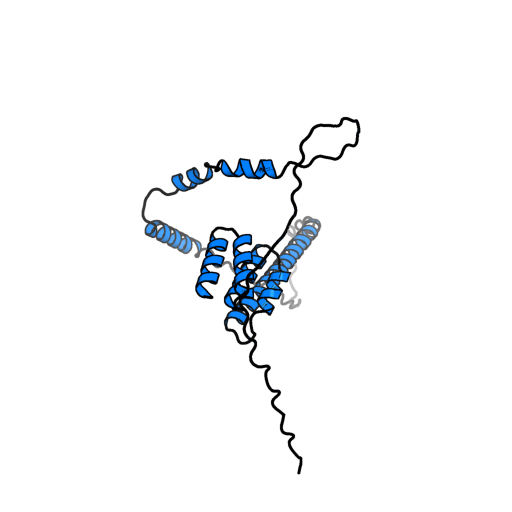6.09 202 GLN A CA 1
ATOM 1588 C C . GLN A 1 202 ? 8.773 48.146 -31.232 1.00 46.09 202 GLN A C 1
ATOM 1590 O O . GLN A 1 202 ? 8.894 47.049 -30.696 1.00 46.09 202 GLN A O 1
ATOM 1595 N N . PHE A 1 203 ? 7.976 48.358 -32.276 1.00 42.84 203 PHE A N 1
ATOM 1596 C CA . PHE A 1 203 ? 7.581 47.349 -33.247 1.00 42.84 203 PHE A CA 1
ATOM 1597 C C . PHE A 1 203 ? 8.822 46.865 -34.012 1.00 42.84 203 PHE A C 1
ATOM 1599 O O . PHE A 1 203 ? 9.598 47.689 -34.495 1.00 42.84 203 PHE A O 1
ATOM 1606 N N . SER A 1 204 ? 8.940 45.557 -34.239 1.00 51.69 204 SER A N 1
ATOM 1607 C CA . SER A 1 204 ? 9.358 45.023 -35.544 1.00 51.69 204 SER A CA 1
ATOM 1608 C C . SER A 1 204 ? 8.976 43.553 -35.674 1.00 51.69 204 SER A C 1
ATOM 1610 O O . SER A 1 204 ? 9.579 42.664 -35.080 1.00 51.69 204 SER A O 1
ATOM 1612 N N . ALA A 1 205 ? 7.950 43.333 -36.489 1.00 46.59 205 ALA A N 1
ATOM 1613 C CA . ALA A 1 205 ? 7.681 42.091 -37.187 1.00 46.59 205 ALA A CA 1
ATOM 1614 C C . ALA A 1 205 ? 8.258 42.208 -38.608 1.00 46.59 205 ALA A C 1
ATOM 1616 O O . ALA A 1 205 ? 8.014 43.220 -39.258 1.00 46.59 205 ALA A O 1
ATOM 1617 N N . ALA A 1 206 ? 8.990 41.188 -39.063 1.00 38.44 206 ALA A N 1
ATOM 1618 C CA . ALA A 1 206 ? 9.199 40.753 -40.459 1.00 38.44 206 ALA A CA 1
ATOM 1619 C C . ALA A 1 206 ? 10.357 39.732 -40.431 1.00 38.44 206 ALA A C 1
ATOM 1621 O O . ALA A 1 206 ? 11.454 40.069 -40.008 1.00 38.44 206 ALA A O 1
ATOM 1622 N N . ALA A 1 207 ? 10.105 38.431 -40.582 1.00 46.03 207 ALA A N 1
ATOM 1623 C CA . ALA A 1 207 ? 9.909 37.709 -41.843 1.00 46.03 207 ALA A CA 1
ATOM 1624 C C . ALA A 1 207 ? 11.227 37.412 -42.591 1.00 46.03 207 ALA A C 1
ATOM 1626 O O . ALA A 1 207 ? 12.105 38.262 -42.659 1.00 46.03 207 ALA A O 1
ATOM 1627 N N . VAL A 1 208 ? 11.238 36.231 -43.232 1.00 40.50 208 VAL A N 1
ATOM 1628 C CA . VAL A 1 208 ? 12.030 35.830 -44.415 1.00 40.50 208 VAL A CA 1
ATOM 1629 C C . VAL A 1 208 ? 13.196 34.837 -44.182 1.00 40.50 208 VAL A C 1
ATOM 1631 O O . VAL A 1 208 ? 14.318 35.196 -43.854 1.00 40.50 208 VAL A O 1
ATOM 1634 N N . ASP A 1 209 ? 12.843 33.573 -44.459 1.00 39.34 209 ASP A N 1
ATOM 1635 C CA . ASP A 1 209 ? 13.474 32.626 -45.402 1.00 39.34 209 ASP A CA 1
ATOM 1636 C C . ASP A 1 209 ? 14.449 31.503 -44.995 1.00 39.34 209 ASP A C 1
ATOM 1638 O O . ASP A 1 209 ? 15.501 31.713 -44.405 1.00 39.34 209 ASP A O 1
ATOM 1642 N N . THR A 1 210 ? 14.090 30.321 -45.536 1.00 41.97 210 THR A N 1
ATOM 1643 C CA . THR A 1 210 ? 14.936 29.343 -46.253 1.00 41.97 210 THR A CA 1
ATOM 1644 C C . THR A 1 210 ? 16.031 28.635 -45.432 1.00 41.97 210 THR A C 1
ATOM 1646 O O . THR A 1 210 ? 17.052 29.201 -45.070 1.00 41.97 210 THR A O 1
ATOM 1649 N N . SER A 1 211 ? 15.935 27.328 -45.152 1.00 43.09 211 SER A N 1
ATOM 1650 C CA . SER A 1 211 ? 16.196 26.253 -46.130 1.00 43.09 211 SER A CA 1
ATOM 1651 C C . SER A 1 211 ? 15.762 24.873 -45.607 1.00 43.09 211 SER A C 1
ATOM 1653 O O . SER A 1 211 ? 15.912 24.575 -44.425 1.00 43.09 211 SER A O 1
ATOM 1655 N N . ALA A 1 212 ? 15.292 24.028 -46.528 1.00 51.62 212 ALA A N 1
ATOM 1656 C CA . ALA A 1 212 ? 14.983 22.602 -46.377 1.00 51.62 212 ALA A CA 1
ATOM 1657 C C . ALA A 1 212 ? 16.202 21.730 -45.959 1.00 51.62 212 ALA A C 1
ATOM 1659 O O . ALA A 1 212 ? 17.337 22.213 -45.956 1.00 51.62 212 ALA A O 1
ATOM 1660 N N . PRO A 1 213 ? 15.991 20.434 -45.644 1.00 56.69 213 PRO A N 1
ATOM 1661 C CA . PRO A 1 213 ? 15.973 19.451 -46.730 1.00 56.69 213 PRO A CA 1
ATOM 1662 C C . PRO A 1 213 ? 14.786 18.474 -46.698 1.00 56.69 213 PRO A C 1
ATOM 1664 O O . PRO A 1 213 ? 14.312 18.038 -45.651 1.00 56.69 213 PRO A O 1
ATOM 1667 N N . GLU A 1 214 ? 14.345 18.141 -47.909 1.00 47.34 214 GLU A N 1
ATOM 1668 C CA . GLU A 1 214 ? 13.387 17.098 -48.270 1.00 47.34 214 GLU A CA 1
ATOM 1669 C C . GLU A 1 214 ? 13.958 15.670 -48.141 1.00 47.34 214 GLU A C 1
ATOM 1671 O O . GLU A 1 214 ? 15.168 15.460 -48.046 1.00 47.34 214 GLU A O 1
ATOM 1676 N N . THR A 1 215 ? 13.034 14.718 -48.342 1.00 45.81 215 THR A N 1
ATOM 1677 C CA . THR A 1 215 ? 13.166 13.309 -48.777 1.00 45.81 215 THR A CA 1
ATOM 1678 C C . THR A 1 215 ? 13.221 12.273 -47.648 1.00 45.81 215 THR A C 1
ATOM 1680 O O . THR A 1 215 ? 14.050 12.357 -46.756 1.00 45.81 215 THR A O 1
ATOM 1683 N N . SER A 1 216 ? 12.386 11.233 -47.575 1.00 48.72 216 SER A N 1
ATOM 1684 C CA . SER A 1 216 ? 11.227 10.776 -48.355 1.00 48.72 216 SER A CA 1
ATOM 1685 C C . SER A 1 216 ? 10.442 9.759 -47.498 1.00 48.72 216 SER A C 1
ATOM 1687 O O . SER A 1 216 ? 11.034 9.110 -46.633 1.00 48.72 216 SER A O 1
ATOM 1689 N N . PRO A 1 217 ? 9.132 9.569 -47.736 1.00 57.41 217 PRO A N 1
ATOM 1690 C CA . PRO A 1 217 ? 8.300 8.590 -47.040 1.00 57.41 217 PRO A CA 1
ATOM 1691 C C . PRO A 1 217 ? 8.448 7.200 -47.681 1.00 57.41 217 PRO A C 1
ATOM 1693 O O . PRO A 1 217 ? 8.550 7.078 -48.901 1.00 57.41 217 PRO A O 1
ATOM 1696 N N . THR A 1 218 ? 8.445 6.122 -46.894 1.00 55.44 218 THR A N 1
ATOM 1697 C CA . THR A 1 218 ? 8.418 4.750 -47.430 1.00 55.44 218 THR A CA 1
ATOM 1698 C C . THR A 1 218 ? 7.536 3.836 -46.585 1.00 55.44 218 THR A C 1
ATOM 1700 O O . THR A 1 218 ? 7.773 3.639 -45.399 1.00 55.44 218 THR A O 1
ATOM 1703 N N . ALA A 1 219 ? 6.564 3.261 -47.298 1.00 51.56 219 ALA A N 1
ATOM 1704 C CA . ALA A 1 219 ? 5.811 2.034 -47.051 1.00 51.56 219 ALA A CA 1
ATOM 1705 C C . ALA A 1 219 ? 4.726 2.029 -45.957 1.00 51.56 219 ALA A C 1
ATOM 1707 O O . ALA A 1 219 ? 4.963 1.818 -44.772 1.00 51.56 219 ALA A O 1
ATOM 1708 N N . ALA A 1 220 ? 3.487 2.141 -46.444 1.00 61.44 220 ALA A N 1
ATOM 1709 C CA . ALA A 1 220 ? 2.275 1.655 -45.802 1.00 61.44 220 ALA A CA 1
ATOM 1710 C C . ALA A 1 220 ? 2.322 0.124 -45.579 1.00 61.44 220 ALA A C 1
ATOM 1712 O O . ALA A 1 220 ? 2.884 -0.590 -46.415 1.00 61.44 220 ALA A O 1
ATOM 1713 N N . PRO A 1 221 ? 1.701 -0.405 -44.510 1.00 66.44 221 PRO A N 1
ATOM 1714 C CA . PRO A 1 221 ? 1.570 -1.843 -44.310 1.00 66.44 221 PRO A CA 1
ATOM 1715 C C . PRO A 1 221 ? 0.432 -2.434 -45.157 1.00 66.44 221 PRO A C 1
ATOM 1717 O O . PRO A 1 221 ? -0.714 -1.987 -45.116 1.00 66.44 221 PRO A O 1
ATOM 1720 N N . THR A 1 222 ? 0.767 -3.477 -45.911 1.00 67.81 222 THR A N 1
ATOM 1721 C CA . THR A 1 222 ? -0.146 -4.369 -46.634 1.00 67.81 222 THR A CA 1
ATOM 1722 C C . THR A 1 222 ? -1.144 -5.036 -45.672 1.00 67.81 222 THR A C 1
ATOM 1724 O O . THR A 1 222 ? -0.713 -5.579 -44.654 1.00 67.81 222 THR A O 1
ATOM 1727 N N . PRO A 1 223 ? -2.456 -5.083 -45.972 1.00 63.84 223 PRO A N 1
ATOM 1728 C CA . PRO A 1 223 ? -3.385 -5.938 -45.242 1.00 63.84 223 PRO A CA 1
ATOM 1729 C C . PRO A 1 223 ? -3.223 -7.399 -45.690 1.00 63.84 223 PRO A C 1
ATOM 1731 O O . PRO A 1 223 ? -3.452 -7.739 -46.849 1.00 63.84 223 PRO A O 1
ATOM 1734 N N . THR A 1 224 ? -2.832 -8.271 -44.761 1.00 68.25 224 THR A N 1
ATOM 1735 C CA . THR A 1 224 ? -2.823 -9.726 -44.959 1.00 68.25 224 THR A CA 1
ATOM 1736 C C . THR A 1 224 ? -4.252 -10.263 -44.934 1.00 68.25 224 THR A C 1
ATOM 1738 O O . THR A 1 224 ? -4.957 -10.173 -43.929 1.00 68.25 224 THR A O 1
ATOM 1741 N N . THR A 1 225 ? -4.660 -10.837 -46.060 1.00 60.84 225 THR A N 1
ATOM 1742 C CA . THR A 1 225 ? -5.925 -11.534 -46.291 1.00 60.84 225 THR A CA 1
ATOM 1743 C C . THR A 1 225 ? -6.035 -12.802 -45.436 1.00 60.84 225 THR A C 1
ATOM 1745 O O . THR A 1 225 ? -5.132 -13.636 -45.414 1.00 60.84 225 THR A O 1
ATOM 1748 N N . LEU A 1 226 ? -7.171 -12.951 -44.755 1.00 67.38 226 LEU A N 1
ATOM 1749 C CA . LEU A 1 226 ? -7.578 -14.116 -43.966 1.00 67.38 226 LEU A CA 1
ATOM 1750 C C . LEU A 1 226 ? -8.055 -15.256 -44.898 1.00 67.38 226 LEU A C 1
ATOM 1752 O O . LEU A 1 226 ? -8.919 -14.996 -45.738 1.00 67.38 226 LEU A O 1
ATOM 1756 N N . PRO A 1 227 ? -7.579 -16.510 -44.776 1.00 70.81 227 PRO A N 1
ATOM 1757 C CA . PRO A 1 227 ? -8.201 -17.640 -45.462 1.00 70.81 227 PRO A CA 1
ATOM 1758 C C . PRO A 1 227 ? -9.427 -18.156 -44.688 1.00 70.81 227 PRO A C 1
ATOM 1760 O O . PRO A 1 227 ? -9.340 -18.558 -43.529 1.00 70.81 227 PRO A O 1
ATOM 1763 N N . THR A 1 228 ? -10.578 -18.155 -45.359 1.00 69.44 228 THR A N 1
ATOM 1764 C CA . THR A 1 228 ? -11.829 -18.804 -44.941 1.00 69.44 228 THR A CA 1
ATOM 1765 C C . THR A 1 228 ? -11.676 -20.333 -44.936 1.00 69.44 228 THR A C 1
ATOM 1767 O O . THR A 1 228 ? -11.299 -20.891 -45.967 1.00 69.44 228 THR A O 1
ATOM 1770 N N . PRO A 1 229 ? -12.007 -21.048 -43.844 1.00 72.38 229 PRO A N 1
ATOM 1771 C CA . PRO A 1 229 ? -12.171 -22.496 -43.884 1.00 72.38 229 PRO A CA 1
ATOM 1772 C C . PRO A 1 229 ? -13.531 -22.869 -44.495 1.00 72.38 229 PRO A C 1
ATOM 1774 O O . PRO A 1 229 ? -14.585 -22.410 -44.055 1.00 72.38 229 PRO A O 1
ATOM 1777 N N . GLN A 1 230 ? -13.489 -23.709 -45.526 1.00 67.56 230 GLN A N 1
ATOM 1778 C CA . GLN A 1 230 ? -14.642 -24.336 -46.166 1.00 67.56 230 GLN A CA 1
ATOM 1779 C C . GLN A 1 230 ? -15.128 -25.517 -45.302 1.00 67.56 230 GLN A C 1
ATOM 1781 O O . GLN A 1 230 ? -14.305 -26.364 -44.952 1.00 67.56 230 GLN A O 1
ATOM 1786 N N . PRO A 1 231 ? -16.421 -25.611 -44.942 1.00 73.56 231 PRO A N 1
ATOM 1787 C CA . PRO A 1 231 ? -16.962 -26.806 -44.306 1.00 73.56 231 PRO A CA 1
ATOM 1788 C C . PRO A 1 231 ? -17.275 -27.884 -45.356 1.00 73.56 231 PRO A C 1
ATOM 1790 O O . PRO A 1 231 ? -17.941 -27.611 -46.357 1.00 73.56 231 PRO A O 1
ATOM 1793 N N . THR A 1 232 ? -16.793 -29.100 -45.105 1.00 69.44 232 THR A N 1
ATOM 1794 C CA . THR A 1 232 ? -17.331 -30.364 -45.644 1.00 69.44 232 THR A CA 1
ATOM 1795 C C . THR A 1 232 ? -18.282 -30.986 -44.644 1.00 69.44 232 THR A C 1
ATOM 1797 O O . THR A 1 232 ? -17.933 -30.949 -43.441 1.00 69.44 232 THR A O 1
#